Protein AF-A0A4Y7T3C1-F1 (afdb_monomer_lite)

Secondary structure (DSSP, 8-state):
-HHHHHHHHHHHHHHHHHHHHHTHHHH-PPPHHHHHHHIIIIIHHHHSTTTTTS----HHHHHHHHHHHHHHHHHHHT--TTS-HHHHHHHH-PPPHHHHHHHHHHHHHHHHHTS-TTSHHHHHHHHHHHHHHTT--SHHHHHHHHHHTSSS-----GGGGSSHHHHHHHHHHHHHHHHHHHHHHH--TT-HHHHSGGG---TT-HHHHS-B-THHHH---HHHHHHHHHHHTT-S--HHHHHHHPBPTTSPBP-GGG---SSSS-S---HHHHHHT-

Sequence (278 aa):
LFEHHYAVMAGKATSVTNALFALEAHVGTLSVPDGAQLYYARIDPYLTYGCEIAIDVDTVGIKKLEDAQLAYLRRLLGLHPRSIRAALFSETGIMPIRYRRIILALQYAKYALSQQDSHFVKRTYQDAVSLFRQGKSGWVGDIQNCLSRLPVPVAMQVESLESIEGIEKLIEDVEKACAQDVFDGMQSTKTPLLGGPNRGISPESIQSVLRLRKYLRFVTIPAHWKALSQFITAEHGLRVEIERRSRRGDGTSANTDTCRCRYCDAPVENELHALFEC

Radius of gyration: 21.83 Å; chains: 1; bounding box: 61×35×59 Å

Organism: Coprinellus micaceus (NCBI:txid71717)

Foldseek 3Di:
DCLVLLLVLLVQLLVVLVVVCVCCVPVNQDFLVVLLVCCVVRRLCSLQPCLLFDPPLDPNSNVSSQLSVQVSLCVSLVHDPPFQSLLSQQQSLDFRSLLVSLLVNLVLLLVLCPDDPPDPSVVVSVVQLVCVVVVHDDDLVSSQSSQCPQPQHDHDDSVLSNDNVSSVVSNLSSLLSRLVVSLVSCPDPLQCVRNPPVLPADSNGSCSRGDNDPCSVVVPDPVVSSVVSCLNRLNDDWQLSVQQPDADPVRDGGDQQQRQGPVDRDRHGHSCCVPPPD

pLDDT: mean 92.15, std 6.95, range [58.38, 98.5]

Structure (mmCIF, N/CA/C/O backbone):
data_AF-A0A4Y7T3C1-F1
#
_entry.id   AF-A0A4Y7T3C1-F1
#
loop_
_atom_site.group_PDB
_atom_site.id
_atom_site.type_symbol
_atom_site.label_atom_id
_atom_site.label_alt_id
_atom_site.label_comp_id
_atom_site.label_asym_id
_atom_site.label_entity_id
_atom_site.label_seq_id
_atom_site.pdbx_PDB_ins_code
_atom_site.Cartn_x
_atom_site.Cartn_y
_atom_site.Cartn_z
_atom_site.occupancy
_atom_site.B_iso_or_equiv
_atom_site.auth_seq_id
_atom_site.auth_comp_id
_atom_site.auth_asym_id
_atom_site.auth_atom_id
_atom_site.pdbx_PDB_model_num
ATOM 1 N N . LEU A 1 1 ? -10.582 -19.211 11.908 1.00 58.38 1 LEU A N 1
ATOM 2 C CA . LEU A 1 1 ? -11.793 -18.546 11.366 1.00 58.38 1 LEU A CA 1
ATOM 3 C C . LEU A 1 1 ? -11.432 -17.498 10.305 1.00 58.38 1 LEU A C 1
ATOM 5 O O . LEU A 1 1 ? -11.863 -17.641 9.170 1.00 58.38 1 LEU A O 1
ATOM 9 N N . PHE A 1 2 ? -10.607 -16.495 10.632 1.00 79.88 2 PHE A N 1
ATOM 10 C CA . PHE A 1 2 ? -10.303 -15.384 9.715 1.00 79.88 2 PHE A CA 1
ATOM 11 C C . PHE A 1 2 ? -9.417 -15.749 8.511 1.00 79.88 2 PHE A C 1
ATOM 13 O O . PHE A 1 2 ? -9.567 -15.150 7.454 1.00 79.88 2 PHE A O 1
ATOM 20 N N . GLU A 1 3 ? -8.558 -16.769 8.600 1.00 84.06 3 GLU A N 1
ATOM 21 C CA . GLU A 1 3 ? -7.683 -17.158 7.477 1.00 84.06 3 GLU A CA 1
ATOM 22 C C . GLU A 1 3 ? -8.457 -17.507 6.191 1.00 84.06 3 GLU A C 1
ATOM 24 O O . GLU A 1 3 ? -8.098 -17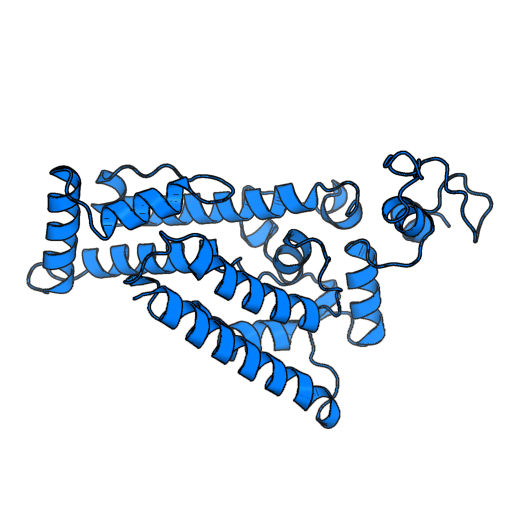.059 5.100 1.00 84.06 3 GLU A O 1
ATOM 29 N N . HIS A 1 4 ? -9.555 -18.263 6.316 1.00 89.12 4 HIS A N 1
ATOM 30 C CA . HIS A 1 4 ? -10.415 -18.591 5.179 1.00 89.12 4 HIS A CA 1
ATOM 31 C C . HIS A 1 4 ? -11.013 -17.325 4.553 1.00 89.12 4 HIS A C 1
ATOM 33 O O . HIS A 1 4 ? -11.058 -17.199 3.332 1.00 89.12 4 HIS A O 1
ATOM 39 N N . HIS A 1 5 ? -11.406 -16.358 5.385 1.00 90.94 5 HIS A N 1
ATOM 40 C CA . HIS A 1 5 ? -11.928 -15.078 4.925 1.00 90.94 5 HIS A CA 1
ATOM 41 C C . HIS A 1 5 ? -10.892 -14.298 4.098 1.00 90.94 5 HIS A C 1
ATOM 43 O O . HIS A 1 5 ? -11.199 -13.896 2.975 1.00 90.94 5 HIS A O 1
ATOM 49 N N . TYR A 1 6 ? -9.653 -14.168 4.591 1.00 93.25 6 TYR A N 1
ATOM 50 C CA . TYR A 1 6 ? -8.557 -13.535 3.842 1.00 93.25 6 TYR A CA 1
ATOM 51 C C . TYR A 1 6 ? -8.316 -14.218 2.493 1.00 93.25 6 TYR A C 1
ATOM 53 O O . TYR A 1 6 ? -8.179 -13.544 1.474 1.00 93.25 6 TYR A O 1
ATOM 61 N N . ALA A 1 7 ? -8.304 -15.555 2.465 1.00 94.50 7 ALA A N 1
ATOM 62 C CA . ALA A 1 7 ? -8.106 -16.317 1.235 1.00 94.50 7 ALA A CA 1
ATOM 63 C C . ALA A 1 7 ? -9.239 -16.092 0.218 1.00 94.50 7 ALA A C 1
ATOM 65 O O . ALA A 1 7 ? -8.969 -15.895 -0.967 1.00 94.50 7 ALA A O 1
ATOM 66 N N . VAL A 1 8 ? -10.496 -16.074 0.672 1.00 96.25 8 VAL A N 1
ATOM 67 C CA . VAL A 1 8 ? -11.659 -15.812 -0.188 1.00 96.25 8 VAL A CA 1
ATOM 68 C C . VAL A 1 8 ? -11.616 -14.393 -0.753 1.00 96.25 8 VAL A C 1
ATOM 70 O O . VAL A 1 8 ? -11.833 -14.213 -1.952 1.00 96.25 8 VAL A O 1
ATOM 73 N N . MET A 1 9 ? -11.318 -13.386 0.071 1.00 96.69 9 MET A N 1
ATOM 74 C CA . MET A 1 9 ? -11.274 -11.993 -0.384 1.00 96.69 9 MET A CA 1
ATOM 75 C C . MET A 1 9 ? -10.094 -11.719 -1.317 1.00 96.69 9 MET A C 1
ATOM 77 O O . MET A 1 9 ? -10.291 -11.112 -2.372 1.00 96.69 9 MET A O 1
ATOM 81 N N . ALA A 1 10 ? -8.909 -12.255 -1.012 1.00 96.94 10 ALA A N 1
ATOM 82 C CA . ALA A 1 10 ? -7.769 -12.229 -1.926 1.00 96.94 10 ALA A CA 1
ATOM 83 C C . ALA A 1 10 ? -8.116 -12.902 -3.265 1.00 96.94 10 ALA A C 1
ATOM 85 O O . ALA A 1 10 ? -7.895 -12.321 -4.325 1.00 96.94 10 ALA A O 1
ATOM 86 N N . GLY A 1 11 ? -8.738 -14.087 -3.233 1.00 97.75 11 GLY A N 1
ATOM 87 C CA . GLY A 1 11 ? -9.145 -14.819 -4.435 1.00 97.75 11 GLY A CA 1
ATOM 88 C C . GLY A 1 11 ? -10.156 -14.056 -5.298 1.00 97.75 11 GLY A C 1
ATOM 89 O O . GLY A 1 11 ? -10.029 -14.033 -6.526 1.00 97.75 11 GLY A O 1
ATOM 90 N N . LYS A 1 12 ? -11.125 -13.371 -4.678 1.00 97.88 12 LYS A N 1
ATOM 91 C CA . LYS A 1 12 ? -12.072 -12.490 -5.384 1.00 97.88 12 LYS A CA 1
ATOM 92 C C . LYS A 1 12 ? -11.362 -11.297 -6.022 1.00 97.88 12 LYS A C 1
ATOM 94 O O . LYS A 1 12 ? -11.559 -11.052 -7.211 1.00 97.88 12 LYS A O 1
ATOM 99 N N . ALA A 1 13 ? -10.489 -10.617 -5.278 1.00 97.81 13 ALA A N 1
ATOM 100 C CA . ALA A 1 13 ? -9.684 -9.513 -5.797 1.00 97.81 13 ALA A CA 1
ATOM 101 C C . ALA A 1 13 ? -8.811 -9.955 -6.988 1.00 97.81 13 ALA A C 1
ATOM 103 O O . ALA A 1 13 ? -8.788 -9.291 -8.026 1.00 97.81 13 ALA A O 1
ATOM 104 N N . THR A 1 14 ? -8.150 -11.114 -6.895 1.00 97.50 14 THR A N 1
ATOM 105 C CA . THR A 1 14 ? -7.360 -11.694 -7.993 1.00 97.50 14 THR A CA 1
ATOM 106 C C . THR A 1 14 ? -8.227 -12.058 -9.199 1.00 97.50 14 THR A C 1
ATOM 108 O O . THR A 1 14 ? -7.838 -11.788 -10.334 1.00 97.50 14 THR A O 1
ATOM 111 N N . SER A 1 15 ? -9.417 -12.621 -8.982 1.00 97.50 15 SER A N 1
ATOM 112 C CA . SER A 1 15 ? -10.344 -12.971 -10.067 1.00 97.50 15 SER A CA 1
ATOM 113 C C . SER A 1 15 ? -10.801 -11.730 -10.834 1.00 97.50 15 SER A C 1
ATOM 115 O O . SER A 1 15 ? -10.747 -11.705 -12.062 1.00 97.50 15 SER A O 1
ATOM 117 N N . VAL A 1 16 ? -11.166 -10.663 -10.117 1.00 96.50 16 VAL A N 1
ATOM 118 C CA . VAL A 1 16 ? -11.533 -9.380 -10.732 1.00 96.50 16 VAL A CA 1
ATOM 119 C C . VAL A 1 16 ? -10.336 -8.738 -11.428 1.00 96.50 16 VAL A C 1
ATOM 121 O O . VAL A 1 16 ? -10.483 -8.233 -12.535 1.00 96.50 16 VAL A O 1
ATOM 124 N N . THR A 1 17 ? -9.140 -8.826 -10.845 1.00 96.50 17 THR A N 1
ATOM 125 C CA . THR A 1 17 ? -7.896 -8.382 -11.493 1.00 96.50 17 THR A CA 1
ATOM 126 C C . THR A 1 17 ? -7.689 -9.090 -12.833 1.00 96.50 17 THR A C 1
ATOM 128 O O . THR A 1 17 ? -7.450 -8.437 -13.843 1.00 96.50 17 THR A O 1
ATOM 131 N N . ASN A 1 18 ? -7.802 -10.421 -12.865 1.00 95.88 18 ASN A N 1
ATOM 132 C CA . ASN A 1 18 ? -7.676 -11.201 -14.097 1.00 95.88 18 ASN A CA 1
ATOM 133 C C . ASN A 1 18 ? -8.707 -10.770 -15.145 1.00 95.88 18 ASN A C 1
ATOM 135 O O . ASN A 1 18 ? -8.338 -10.565 -16.296 1.00 95.88 18 ASN A O 1
ATOM 139 N N . ALA A 1 19 ? -9.969 -10.591 -14.746 1.00 94.62 19 ALA A N 1
ATOM 140 C CA . ALA A 1 19 ? -11.024 -10.148 -15.652 1.00 94.62 19 ALA A CA 1
ATOM 141 C C . ALA A 1 19 ? -10.748 -8.746 -16.222 1.00 94.62 19 ALA A C 1
ATOM 143 O O . ALA A 1 19 ? -10.862 -8.552 -17.427 1.00 94.62 19 ALA A O 1
ATOM 144 N N . LEU A 1 20 ? -10.332 -7.789 -15.384 1.00 93.88 20 LEU A N 1
ATOM 145 C CA . LEU A 1 20 ? -10.015 -6.423 -15.816 1.00 93.88 20 LEU A CA 1
ATOM 146 C C . LEU A 1 20 ? -8.881 -6.392 -16.846 1.00 93.88 20 LEU A C 1
ATOM 148 O O . LEU A 1 20 ? -9.024 -5.753 -17.881 1.00 93.88 20 LEU A O 1
ATOM 152 N N . PHE A 1 21 ? -7.779 -7.104 -16.597 1.00 93.38 21 PHE A N 1
ATOM 153 C CA . PHE A 1 21 ? -6.649 -7.121 -17.532 1.00 93.38 21 PHE A CA 1
ATOM 154 C C . PHE A 1 21 ? -6.900 -8.000 -18.766 1.00 93.38 21 PHE A C 1
ATOM 156 O O . PHE A 1 21 ? -6.320 -7.748 -19.815 1.00 93.38 21 PHE A O 1
ATOM 163 N N . ALA A 1 22 ? -7.794 -8.992 -18.694 1.00 92.88 22 ALA A N 1
ATOM 164 C CA . ALA A 1 22 ? -8.219 -9.743 -19.877 1.00 92.88 22 ALA A CA 1
ATOM 165 C C . ALA A 1 22 ? -8.998 -8.866 -20.872 1.00 92.88 22 ALA A C 1
ATOM 167 O O . ALA A 1 22 ? -8.892 -9.069 -22.081 1.00 92.88 22 ALA A O 1
ATOM 168 N N . LEU A 1 23 ? -9.735 -7.860 -20.383 1.00 90.06 23 LEU A N 1
ATOM 169 C CA . LEU A 1 23 ? -10.454 -6.917 -21.243 1.00 90.06 23 LEU A CA 1
ATOM 170 C C . LEU A 1 23 ? -9.519 -6.061 -22.103 1.00 90.06 23 LEU A C 1
ATOM 172 O O . LEU A 1 23 ? -9.957 -5.594 -23.153 1.00 90.06 23 LEU A O 1
ATOM 176 N N . GLU A 1 24 ? -8.242 -5.899 -21.733 1.00 90.06 24 GLU A N 1
ATOM 177 C CA . GLU A 1 24 ? -7.279 -5.129 -22.536 1.00 90.06 24 GLU A CA 1
ATOM 178 C C . GLU A 1 24 ? -7.124 -5.677 -23.962 1.00 90.06 24 GLU A C 1
ATOM 180 O O . GLU A 1 24 ? -6.862 -4.912 -24.889 1.00 90.06 24 GLU A O 1
ATOM 185 N N . ALA A 1 25 ? -7.350 -6.982 -24.162 1.00 88.19 25 ALA A N 1
ATOM 186 C CA . ALA A 1 25 ? -7.354 -7.602 -25.487 1.00 88.19 25 ALA A CA 1
ATOM 187 C C . ALA A 1 25 ? -8.478 -7.074 -26.401 1.00 88.19 25 ALA A C 1
ATOM 189 O O . ALA A 1 25 ? -8.381 -7.191 -27.620 1.00 88.19 25 ALA A O 1
ATOM 190 N N . HIS A 1 26 ? -9.535 -6.496 -25.824 1.00 89.56 26 HIS A N 1
ATOM 191 C CA . HIS A 1 26 ? -10.704 -5.989 -26.544 1.00 89.56 26 HIS A CA 1
ATOM 192 C C . HIS A 1 26 ? -10.780 -4.460 -26.576 1.00 89.56 26 HIS A C 1
ATOM 194 O O . HIS A 1 26 ? -11.244 -3.906 -27.568 1.00 89.56 26 HIS A O 1
ATOM 200 N N . VAL A 1 27 ? -10.350 -3.779 -25.507 1.00 88.88 27 VAL A N 1
ATOM 201 C CA . VAL A 1 27 ? -10.494 -2.314 -25.367 1.00 88.88 27 VAL A CA 1
ATOM 202 C C . VAL A 1 27 ? -9.174 -1.545 -25.468 1.00 88.88 27 VAL A C 1
ATOM 204 O O . VAL A 1 27 ? -9.179 -0.317 -25.443 1.00 88.88 27 VAL A O 1
ATOM 207 N N . GLY A 1 28 ? -8.047 -2.246 -25.612 1.00 89.00 28 GLY A N 1
ATOM 208 C CA . GLY A 1 28 ? -6.710 -1.659 -25.559 1.00 89.00 28 GLY A CA 1
ATOM 209 C C . GLY A 1 28 ? -6.138 -1.612 -24.140 1.00 89.00 28 GLY A C 1
ATOM 210 O O . GLY A 1 28 ? -6.807 -1.940 -23.162 1.00 89.00 28 GLY A O 1
ATOM 211 N N . THR A 1 29 ? -4.861 -1.236 -24.022 1.00 91.69 29 THR A N 1
ATOM 212 C CA . THR A 1 29 ? -4.170 -1.190 -22.723 1.00 91.69 29 THR A CA 1
ATOM 213 C C . THR A 1 29 ? -4.779 -0.139 -21.801 1.00 91.69 29 THR A C 1
ATOM 215 O O . THR A 1 29 ? -4.972 1.010 -22.198 1.00 91.69 29 THR A O 1
ATOM 218 N N . LEU A 1 30 ? -5.006 -0.526 -20.549 1.00 91.56 30 LEU A N 1
ATOM 219 C CA . LEU A 1 30 ? -5.542 0.339 -19.514 1.00 91.56 30 LEU A CA 1
ATOM 220 C C . LEU A 1 30 ? -4.540 1.444 -19.157 1.00 91.56 30 LEU A C 1
ATOM 222 O O . LEU A 1 30 ? -3.356 1.184 -18.921 1.00 91.56 30 LEU A O 1
ATOM 226 N N . SER A 1 31 ? -5.012 2.690 -19.097 1.00 93.38 31 SER A N 1
ATOM 227 C CA . SER A 1 31 ? -4.191 3.791 -18.596 1.00 93.38 31 SER A CA 1
ATOM 228 C C . SER A 1 31 ? -3.974 3.636 -17.086 1.00 93.38 31 SER A C 1
ATOM 230 O O . SER A 1 31 ? -4.843 3.144 -16.363 1.00 93.38 31 SER A O 1
ATOM 232 N N . VAL A 1 32 ? -2.822 4.069 -16.570 1.00 95.00 32 VAL A N 1
ATOM 233 C CA . VAL A 1 32 ? -2.551 3.979 -15.125 1.00 95.00 32 VAL A CA 1
ATOM 234 C C . VAL A 1 32 ? -3.521 4.813 -14.273 1.00 95.00 32 VAL A C 1
ATOM 236 O O . VAL A 1 32 ? -3.945 4.307 -13.233 1.00 95.00 32 VAL A O 1
ATOM 239 N N . PRO A 1 33 ? -3.937 6.032 -14.677 1.00 96.00 33 PRO A N 1
ATOM 240 C CA . PRO A 1 33 ? -4.991 6.764 -13.975 1.00 96.00 33 PRO A CA 1
ATOM 241 C C . PRO A 1 33 ? -6.311 5.984 -13.880 1.00 96.00 33 PRO A C 1
ATOM 243 O O . PRO A 1 33 ? -6.870 5.875 -12.787 1.00 96.00 33 PRO A O 1
ATOM 246 N N . ASP A 1 34 ? -6.773 5.394 -14.986 1.00 94.94 34 ASP A N 1
ATOM 247 C CA . ASP A 1 34 ? -8.026 4.628 -15.002 1.00 94.94 34 ASP A CA 1
ATOM 248 C C . ASP A 1 34 ? -7.891 3.337 -14.191 1.00 94.94 34 ASP A C 1
ATOM 250 O O . ASP A 1 34 ? -8.805 2.954 -13.463 1.00 94.94 34 ASP A O 1
ATOM 254 N N . GLY A 1 35 ? -6.728 2.683 -14.244 1.00 95.69 35 GLY A N 1
ATOM 255 C CA . GLY A 1 35 ? -6.432 1.542 -13.385 1.00 95.69 35 GLY A CA 1
ATOM 256 C C . GLY A 1 35 ? -6.401 1.906 -11.905 1.00 95.69 35 GLY A C 1
ATOM 257 O O . GLY A 1 35 ? -6.967 1.188 -11.090 1.00 95.69 35 GLY A O 1
ATOM 258 N N . ALA A 1 36 ? -5.843 3.054 -11.526 1.00 96.75 36 ALA A N 1
ATOM 259 C CA . ALA A 1 36 ? -5.910 3.507 -10.139 1.00 96.75 36 ALA A CA 1
ATOM 260 C C . ALA A 1 36 ? -7.364 3.746 -9.688 1.00 96.75 36 ALA A C 1
ATOM 262 O O . ALA A 1 36 ? -7.736 3.384 -8.571 1.00 96.75 36 ALA A O 1
ATOM 263 N N . GLN A 1 37 ? -8.219 4.279 -10.563 1.00 96.75 37 GLN A N 1
ATOM 264 C CA . GLN A 1 37 ? -9.647 4.425 -10.277 1.00 96.75 37 GLN A CA 1
ATOM 265 C C . GLN A 1 37 ? -10.356 3.065 -10.163 1.00 96.75 37 GLN A C 1
ATOM 267 O O . GLN A 1 37 ? -11.121 2.835 -9.222 1.00 96.75 37 GLN A O 1
ATOM 272 N N . LEU A 1 38 ? -10.080 2.137 -11.082 1.00 96.75 38 LEU A N 1
ATOM 273 C CA . LEU A 1 38 ? -10.635 0.783 -11.064 1.00 96.75 38 LEU A CA 1
ATOM 274 C C . LEU A 1 38 ? -10.173 -0.019 -9.847 1.00 96.75 38 LEU A C 1
ATOM 276 O O . LEU A 1 38 ? -10.955 -0.815 -9.328 1.00 96.75 38 LEU A O 1
ATOM 280 N N . TYR A 1 39 ? -8.954 0.211 -9.357 1.00 98.19 39 TYR A N 1
ATOM 281 C CA . TYR A 1 39 ? -8.485 -0.359 -8.100 1.00 98.19 39 TYR A CA 1
ATOM 282 C C . TYR A 1 39 ? -9.450 -0.011 -6.966 1.00 98.19 39 TYR A C 1
ATOM 284 O O . TYR A 1 39 ? -10.013 -0.917 -6.351 1.00 98.19 39 TYR A O 1
ATOM 292 N N . TYR A 1 40 ? -9.712 1.279 -6.741 1.00 97.75 40 TYR A N 1
ATOM 293 C CA . TYR A 1 40 ? -10.614 1.716 -5.672 1.00 97.75 40 TYR A CA 1
ATOM 294 C C . TYR A 1 40 ? -12.063 1.269 -5.894 1.00 97.75 40 TYR A C 1
ATOM 296 O O . TYR A 1 40 ? -12.765 0.968 -4.934 1.00 97.75 40 TYR A O 1
ATOM 304 N N . ALA A 1 41 ? -12.512 1.169 -7.146 1.00 97.44 41 ALA A N 1
ATOM 305 C CA . ALA A 1 41 ? -13.881 0.761 -7.453 1.00 97.44 41 ALA A CA 1
ATOM 306 C C . ALA A 1 41 ? -14.119 -0.759 -7.360 1.00 97.44 41 ALA A C 1
ATOM 308 O O . ALA A 1 41 ? -15.242 -1.189 -7.095 1.00 97.44 41 ALA A O 1
ATOM 309 N N . ARG A 1 42 ? -13.107 -1.589 -7.650 1.00 96.62 42 ARG A N 1
ATOM 310 C CA . ARG A 1 42 ? -13.297 -3.029 -7.918 1.00 96.62 42 ARG A CA 1
ATOM 311 C C . ARG A 1 42 ? -12.395 -3.957 -7.118 1.00 96.62 42 ARG A C 1
ATOM 313 O O . ARG A 1 42 ? -12.764 -5.112 -6.941 1.00 96.62 42 ARG A O 1
ATOM 320 N N . ILE A 1 43 ? -11.232 -3.494 -6.674 1.00 98.06 43 ILE A N 1
ATOM 321 C CA . ILE A 1 43 ? -10.253 -4.315 -5.950 1.00 98.06 43 ILE A CA 1
ATOM 322 C C . ILE A 1 43 ? -10.293 -3.982 -4.465 1.00 98.06 43 ILE A C 1
ATOM 324 O O . ILE A 1 43 ? -10.499 -4.872 -3.642 1.00 98.06 43 ILE A O 1
ATOM 328 N N . ASP A 1 44 ? -10.170 -2.697 -4.142 1.00 97.94 44 ASP A N 1
ATOM 329 C CA . ASP A 1 44 ? -10.153 -2.188 -2.777 1.00 97.94 44 ASP A CA 1
ATOM 330 C C . ASP A 1 44 ? -11.330 -2.684 -1.925 1.00 97.94 44 ASP A C 1
ATOM 332 O O . ASP A 1 44 ? -11.056 -3.158 -0.827 1.00 97.94 44 ASP A O 1
ATOM 336 N N . PRO A 1 45 ? -12.591 -2.728 -2.414 1.00 97.94 45 PRO A N 1
ATOM 337 C CA . PRO A 1 45 ? -13.715 -3.197 -1.604 1.00 97.94 45 PRO A CA 1
ATOM 338 C C . PRO A 1 45 ? -13.581 -4.647 -1.129 1.00 97.94 45 PRO A C 1
ATOM 340 O O . PRO A 1 45 ? -14.100 -4.992 -0.074 1.00 97.94 45 PRO A O 1
ATOM 343 N N . TYR A 1 46 ? -12.891 -5.512 -1.883 1.00 97.94 46 TYR A N 1
ATOM 344 C CA . TYR A 1 46 ? -12.599 -6.873 -1.421 1.00 97.94 46 TYR A CA 1
ATOM 345 C C . TYR A 1 46 ? -11.469 -6.875 -0.397 1.00 97.94 46 TYR A C 1
ATOM 347 O O . TYR A 1 46 ? -11.526 -7.615 0.580 1.00 97.94 46 TYR A O 1
ATOM 355 N N . LEU A 1 47 ? -10.442 -6.053 -0.614 1.00 97.69 47 LEU A N 1
ATOM 356 C CA . LEU A 1 47 ? -9.271 -6.006 0.254 1.00 97.69 47 LEU A CA 1
ATOM 357 C C . LEU A 1 47 ? -9.544 -5.304 1.590 1.00 97.69 47 LEU A C 1
ATOM 359 O O . LEU A 1 47 ? -8.866 -5.599 2.570 1.00 97.69 47 LEU A O 1
ATOM 363 N N . THR A 1 48 ? -10.527 -4.410 1.658 1.00 97.50 48 THR A N 1
ATOM 364 C CA . THR A 1 48 ? -10.925 -3.684 2.876 1.00 97.50 48 THR A CA 1
ATOM 365 C C . THR A 1 48 ? -12.166 -4.268 3.548 1.00 97.50 48 THR A C 1
ATOM 367 O O . THR A 1 48 ? -12.541 -3.818 4.625 1.00 97.50 48 THR A O 1
ATOM 370 N N . TYR A 1 49 ? -12.777 -5.308 2.972 1.00 96.12 49 TYR A N 1
ATOM 371 C CA . TYR A 1 49 ? -14.000 -5.897 3.511 1.00 96.12 49 TYR A CA 1
ATOM 372 C C . TYR A 1 49 ? -13.832 -6.335 4.976 1.00 96.12 49 TYR A C 1
ATOM 374 O O . TYR A 1 49 ? -12.976 -7.169 5.289 1.00 96.12 49 TYR A O 1
ATOM 382 N N . GLY A 1 50 ? -14.660 -5.769 5.861 1.00 92.81 50 GLY A N 1
ATOM 383 C CA . GLY A 1 50 ? -14.735 -6.111 7.283 1.00 92.81 50 GLY A CA 1
ATOM 384 C C . GLY A 1 50 ? -13.481 -5.787 8.101 1.00 92.81 50 GLY A C 1
ATOM 385 O O . GLY A 1 50 ? -13.348 -6.301 9.213 1.00 92.81 50 GLY A O 1
ATOM 386 N N . CYS A 1 51 ? -12.553 -4.984 7.571 1.00 94.38 51 CYS A N 1
ATOM 387 C CA . CYS A 1 51 ? -11.295 -4.642 8.243 1.00 94.38 51 CYS A CA 1
ATOM 388 C C . CYS A 1 51 ? -11.489 -3.825 9.523 1.00 94.38 51 CYS A C 1
ATOM 390 O O . CYS A 1 51 ? -10.672 -3.894 10.434 1.00 94.38 51 CYS A O 1
ATOM 392 N N . GLU A 1 52 ? -12.598 -3.098 9.609 1.00 93.75 52 GLU A N 1
ATOM 393 C CA . GLU A 1 52 ? -12.970 -2.277 10.747 1.00 93.75 52 GLU A CA 1
ATOM 394 C C . GLU A 1 52 ? -13.354 -3.106 11.977 1.00 93.75 52 GLU A C 1
ATOM 396 O O . GLU A 1 52 ? -13.172 -2.657 13.106 1.00 93.75 52 GLU A O 1
ATOM 401 N N . ILE A 1 53 ? -13.828 -4.340 11.775 1.00 90.69 53 ILE A N 1
ATOM 402 C CA . ILE A 1 53 ? -14.188 -5.263 12.861 1.00 90.69 53 ILE A CA 1
ATOM 403 C C . ILE A 1 53 ? -13.111 -6.336 13.054 1.00 90.69 53 ILE A C 1
ATOM 405 O O . ILE A 1 53 ? -12.755 -6.659 14.186 1.00 90.69 53 ILE A O 1
ATOM 409 N N . ALA A 1 54 ? -12.590 -6.901 11.963 1.00 91.19 54 ALA A N 1
ATOM 410 C CA . ALA A 1 54 ? -11.579 -7.953 11.988 1.00 91.19 54 ALA A CA 1
ATOM 411 C C . ALA A 1 54 ? -10.182 -7.358 11.766 1.00 91.19 54 ALA A C 1
ATOM 413 O O . ALA A 1 54 ? -9.696 -7.292 10.635 1.00 91.19 54 ALA A O 1
ATOM 414 N N . ILE A 1 55 ? -9.551 -6.939 12.865 1.00 94.19 55 ILE A N 1
ATOM 415 C CA . ILE A 1 55 ? -8.216 -6.335 12.856 1.00 94.19 55 ILE A CA 1
ATOM 416 C C . ILE A 1 55 ? -7.146 -7.362 12.452 1.00 94.19 55 ILE A C 1
ATOM 418 O O . ILE A 1 55 ? -7.178 -8.530 12.851 1.00 94.19 55 ILE A O 1
ATOM 422 N N . ASP A 1 56 ? -6.166 -6.909 11.670 1.00 92.81 56 ASP A N 1
ATOM 423 C CA . ASP A 1 56 ? -5.105 -7.732 11.082 1.00 92.81 56 ASP A CA 1
ATOM 424 C C . ASP A 1 56 ? -4.011 -8.105 12.110 1.00 92.81 56 ASP A C 1
ATOM 426 O O . ASP A 1 56 ? -2.869 -7.651 12.032 1.00 92.81 56 ASP A O 1
ATOM 430 N N . VAL A 1 57 ? -4.349 -8.934 13.102 1.00 87.62 57 VAL A N 1
ATOM 431 C CA . VAL A 1 57 ? -3.391 -9.415 14.122 1.00 87.62 57 VAL A CA 1
ATOM 432 C C . VAL A 1 57 ? -2.465 -10.508 13.572 1.00 87.62 57 VAL A C 1
ATOM 434 O O . VAL A 1 57 ? -1.299 -10.615 13.970 1.00 87.62 57 VAL A O 1
ATOM 437 N N . ASP A 1 58 ? -2.989 -11.327 12.658 1.00 84.62 58 ASP A N 1
ATOM 438 C CA . ASP A 1 58 ? -2.260 -12.406 11.994 1.00 84.62 58 ASP A CA 1
ATOM 439 C C . ASP A 1 58 ? -1.516 -11.901 10.750 1.00 84.62 58 ASP A C 1
ATOM 441 O O . ASP A 1 58 ? -2.100 -11.324 9.829 1.00 84.62 58 ASP A O 1
ATOM 445 N N . THR A 1 59 ? -0.215 -12.182 10.695 1.00 85.62 59 THR A N 1
ATOM 446 C CA . THR A 1 59 ? 0.654 -11.771 9.589 1.00 85.62 59 THR A CA 1
ATOM 447 C C . THR A 1 59 ? 0.473 -12.639 8.342 1.00 85.62 59 THR A C 1
ATOM 449 O O . THR A 1 59 ? 0.786 -12.186 7.239 1.00 85.62 59 THR A O 1
ATOM 452 N N . VAL A 1 60 ? -0.046 -13.866 8.480 1.00 89.19 60 VAL A N 1
ATOM 453 C CA . VAL A 1 60 ? -0.259 -14.784 7.351 1.00 89.19 60 VAL A CA 1
ATOM 454 C C . VAL A 1 60 ? -1.478 -14.369 6.529 1.00 89.19 60 VAL A C 1
ATOM 456 O O . VAL A 1 60 ? -1.405 -14.322 5.299 1.00 89.19 60 VAL A O 1
ATOM 459 N N . GLY A 1 61 ? -2.587 -14.032 7.190 1.00 90.00 61 GLY A N 1
ATOM 460 C CA . GLY A 1 61 ? -3.818 -13.567 6.555 1.00 90.00 61 GLY A CA 1
ATOM 461 C C . GLY A 1 61 ? -3.624 -12.286 5.746 1.00 90.00 61 GLY A C 1
ATOM 462 O O . GLY A 1 61 ? -3.910 -12.270 4.545 1.00 90.00 61 GLY A O 1
ATOM 463 N N . ILE A 1 62 ? -3.063 -11.243 6.370 1.00 93.88 62 ILE A N 1
ATOM 464 C CA . ILE A 1 62 ? -2.843 -9.946 5.709 1.00 93.88 62 ILE A CA 1
ATOM 465 C C . ILE A 1 62 ? -1.920 -10.066 4.493 1.00 93.88 62 ILE A C 1
ATOM 467 O O . ILE A 1 62 ? -2.166 -9.433 3.466 1.00 93.88 62 ILE A O 1
ATOM 471 N N . LYS A 1 63 ? -0.924 -10.961 4.543 1.00 95.25 63 LYS A N 1
ATOM 472 C CA . LYS A 1 63 ? -0.011 -11.208 3.422 1.00 95.25 63 LYS A CA 1
ATOM 473 C C . LYS A 1 63 ? -0.741 -11.660 2.155 1.00 95.25 63 LYS A C 1
ATOM 475 O O . LYS A 1 63 ? -0.356 -11.258 1.063 1.00 95.25 63 LYS A O 1
ATOM 480 N N . LYS A 1 64 ? -1.828 -12.434 2.271 1.00 96.06 64 LYS A N 1
ATOM 481 C CA . LYS A 1 64 ? -2.635 -12.845 1.104 1.00 96.06 64 LYS A CA 1
ATOM 482 C C . LYS A 1 64 ? -3.290 -11.639 0.418 1.00 96.06 64 LYS A C 1
ATOM 484 O O . LYS A 1 64 ? -3.367 -11.601 -0.808 1.00 96.06 64 LYS A O 1
ATOM 489 N N . LEU A 1 65 ? -3.745 -10.654 1.198 1.00 97.31 65 LEU A N 1
ATOM 490 C CA . LEU A 1 65 ? -4.313 -9.410 0.667 1.00 97.31 65 LEU A CA 1
ATOM 491 C C . LEU A 1 65 ? -3.229 -8.522 0.050 1.00 97.31 65 LEU A C 1
ATOM 493 O O . LEU A 1 65 ? -3.433 -7.973 -1.032 1.00 97.31 65 LEU A O 1
ATOM 497 N N . GLU A 1 66 ? -2.071 -8.417 0.707 1.00 97.50 66 GLU A N 1
ATOM 498 C CA . GLU A 1 66 ? -0.906 -7.700 0.179 1.00 97.50 66 GLU A CA 1
ATOM 499 C C . GLU A 1 66 ? -0.462 -8.289 -1.162 1.00 97.50 66 GLU A C 1
ATOM 501 O O . GLU A 1 66 ? -0.274 -7.552 -2.124 1.00 97.50 66 GLU A O 1
ATOM 506 N N . ASP A 1 67 ? -0.357 -9.613 -1.269 1.00 97.44 67 ASP A N 1
ATOM 507 C CA . ASP A 1 67 ? 0.036 -10.282 -2.509 1.00 97.44 67 ASP A CA 1
ATOM 508 C C . ASP A 1 67 ? -0.972 -10.015 -3.641 1.00 97.44 67 ASP A C 1
ATOM 510 O O . ASP A 1 67 ? -0.563 -9.747 -4.775 1.00 97.44 67 ASP A O 1
ATOM 514 N N . ALA A 1 68 ? -2.278 -10.000 -3.341 1.00 97.94 68 ALA A N 1
ATOM 515 C CA . ALA A 1 68 ? -3.313 -9.636 -4.309 1.00 97.94 68 ALA A CA 1
ATOM 516 C C . ALA A 1 68 ? -3.201 -8.167 -4.761 1.00 97.94 68 ALA A C 1
ATOM 518 O O . ALA A 1 68 ? -3.266 -7.888 -5.962 1.00 97.94 68 ALA A O 1
ATOM 519 N N . GLN A 1 69 ? -2.973 -7.235 -3.827 1.00 98.44 69 GLN A N 1
ATOM 520 C CA . GLN A 1 69 ? -2.752 -5.820 -4.134 1.00 98.44 69 GLN A CA 1
ATOM 521 C C . GLN A 1 69 ? -1.507 -5.633 -5.012 1.00 98.44 69 GLN A C 1
ATOM 523 O O . GLN A 1 69 ? -1.565 -4.999 -6.066 1.00 98.44 69 GLN A O 1
ATOM 528 N N . LEU A 1 70 ? -0.379 -6.219 -4.610 1.00 98.06 70 LEU A N 1
ATOM 529 C CA . LEU A 1 70 ? 0.887 -6.118 -5.330 1.00 98.06 70 LEU A CA 1
ATOM 530 C C . LEU A 1 70 ? 0.778 -6.722 -6.736 1.00 98.06 70 LEU A C 1
ATOM 532 O O . LEU A 1 70 ? 1.331 -6.164 -7.682 1.00 98.06 70 LEU A O 1
ATOM 536 N N . ALA A 1 71 ? 0.064 -7.840 -6.899 1.00 97.44 71 ALA A N 1
ATOM 537 C CA . ALA A 1 71 ? -0.179 -8.442 -8.208 1.00 97.44 71 ALA A CA 1
ATOM 538 C C . ALA A 1 71 ? -0.966 -7.504 -9.138 1.00 97.44 71 ALA A C 1
ATOM 540 O O . ALA A 1 71 ? -0.611 -7.379 -10.313 1.00 97.44 71 ALA A O 1
ATOM 541 N N . TYR A 1 72 ? -1.985 -6.815 -8.614 1.00 98.00 72 TYR A N 1
ATOM 542 C CA . TYR A 1 72 ? -2.730 -5.805 -9.364 1.00 98.00 72 TYR A CA 1
ATOM 543 C C . TYR A 1 72 ? -1.823 -4.649 -9.806 1.00 98.00 72 TYR A C 1
ATOM 545 O O . TYR A 1 72 ? -1.743 -4.351 -10.998 1.00 98.00 72 TYR A O 1
ATOM 553 N N . LEU A 1 73 ? -1.089 -4.037 -8.868 1.00 97.75 73 LEU A N 1
ATOM 554 C CA . LEU A 1 73 ? -0.238 -2.873 -9.151 1.00 97.75 73 LEU A CA 1
ATOM 555 C C . LEU A 1 73 ? 0.892 -3.202 -10.133 1.00 97.75 73 LEU A C 1
ATOM 557 O O . LEU A 1 73 ? 1.209 -2.400 -11.008 1.00 97.75 73 LEU A O 1
ATOM 561 N N . ARG A 1 74 ? 1.479 -4.399 -10.030 1.00 96.81 74 ARG A N 1
ATOM 562 C CA . ARG A 1 74 ? 2.510 -4.859 -10.970 1.00 96.81 74 ARG A CA 1
ATOM 563 C C . ARG A 1 74 ? 1.978 -5.003 -12.381 1.00 96.81 74 ARG A C 1
ATOM 565 O O . ARG A 1 74 ? 2.624 -4.541 -13.313 1.00 96.81 74 ARG A O 1
ATOM 572 N N . ARG A 1 75 ? 0.797 -5.601 -12.547 1.00 95.50 75 ARG A N 1
ATOM 573 C CA . ARG A 1 75 ? 0.160 -5.696 -13.866 1.00 95.50 75 ARG A CA 1
ATOM 574 C C . ARG A 1 75 ? -0.183 -4.323 -14.420 1.00 95.50 75 ARG A C 1
ATOM 576 O O . ARG A 1 75 ? 0.110 -4.071 -15.583 1.00 95.50 75 ARG A O 1
ATOM 583 N N . LEU A 1 76 ? -0.700 -3.433 -13.571 1.00 95.75 76 LEU A N 1
ATOM 584 C CA . LEU A 1 76 ? -1.023 -2.065 -13.961 1.00 95.75 76 LEU A CA 1
ATOM 585 C C . LEU A 1 76 ? 0.207 -1.307 -14.470 1.00 95.75 76 LEU A C 1
ATOM 587 O O . LEU A 1 76 ? 0.124 -0.628 -15.483 1.00 95.75 76 LEU A O 1
ATOM 591 N N . LEU A 1 77 ? 1.351 -1.437 -13.796 1.00 95.38 77 LEU A N 1
ATOM 592 C CA . LEU A 1 77 ? 2.586 -0.747 -14.178 1.00 95.38 77 LEU A CA 1
ATOM 593 C C . LEU A 1 77 ? 3.430 -1.504 -15.221 1.00 95.38 77 LEU A C 1
ATOM 595 O O . LEU A 1 77 ? 4.417 -0.958 -15.711 1.00 95.38 77 LEU A O 1
ATOM 599 N N . GLY A 1 78 ? 3.061 -2.739 -15.574 1.00 94.25 78 GLY A N 1
ATOM 600 C CA . GLY A 1 78 ? 3.846 -3.592 -16.470 1.00 94.25 78 GLY A CA 1
ATOM 601 C C . GLY A 1 78 ? 5.164 -4.083 -15.860 1.00 94.25 78 GLY A C 1
ATOM 602 O O . GLY A 1 78 ? 6.147 -4.227 -16.584 1.00 94.25 78 GLY A O 1
ATOM 603 N N . LEU A 1 79 ? 5.190 -4.314 -14.545 1.00 94.44 79 LEU A N 1
ATOM 604 C CA . LEU A 1 79 ? 6.383 -4.687 -13.782 1.00 94.44 79 LEU A CA 1
ATOM 605 C C . LEU A 1 79 ? 6.426 -6.182 -13.434 1.00 94.44 79 LEU A C 1
ATOM 607 O O . LEU A 1 79 ? 5.397 -6.851 -13.297 1.00 94.44 79 LEU A O 1
ATOM 611 N N . HIS A 1 80 ? 7.630 -6.706 -13.235 1.00 91.44 80 HIS A N 1
ATOM 612 C CA . HIS A 1 80 ? 7.887 -8.098 -12.894 1.00 91.44 80 HIS A CA 1
ATOM 613 C C . HIS A 1 80 ? 7.445 -8.426 -11.447 1.00 91.44 80 HIS A C 1
ATOM 615 O O . HIS A 1 80 ? 7.497 -7.578 -10.554 1.00 91.44 80 HIS A O 1
ATOM 621 N N . PRO A 1 81 ? 7.082 -9.688 -11.123 1.00 88.38 81 PRO A N 1
ATOM 622 C CA . PRO A 1 81 ? 6.749 -10.124 -9.756 1.00 88.38 81 PRO A CA 1
ATOM 623 C C . PRO A 1 81 ? 7.799 -9.834 -8.673 1.00 88.38 81 PRO A C 1
ATOM 625 O O . PRO A 1 81 ? 7.486 -9.867 -7.484 1.00 88.38 81 PRO A O 1
ATOM 628 N N . ARG A 1 82 ? 9.048 -9.572 -9.071 1.00 86.25 82 ARG A N 1
ATOM 629 C CA . ARG A 1 82 ? 10.170 -9.255 -8.170 1.00 86.25 82 ARG A CA 1
ATOM 630 C C . ARG A 1 82 ? 10.492 -7.758 -8.105 1.00 86.25 82 ARG A C 1
ATOM 632 O O . ARG A 1 82 ? 11.505 -7.405 -7.508 1.00 86.25 82 ARG A O 1
ATOM 639 N N . SER A 1 83 ? 9.645 -6.910 -8.690 1.00 89.88 83 SER A N 1
ATOM 640 C CA . SER A 1 83 ? 9.773 -5.457 -8.627 1.00 89.88 83 SER A CA 1
ATOM 6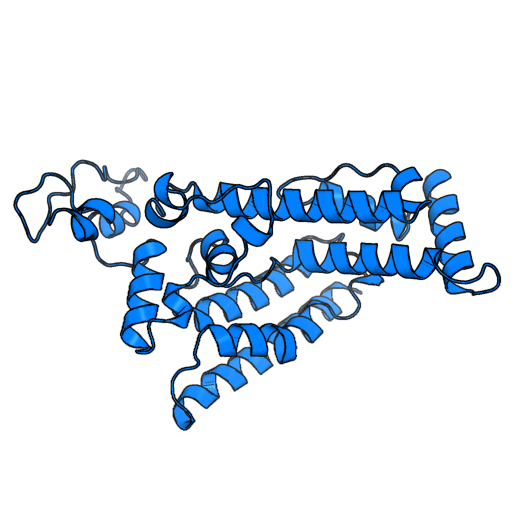41 C C . SER A 1 83 ? 9.816 -4.949 -7.186 1.00 89.88 83 SER A C 1
ATOM 643 O O . SER A 1 83 ? 9.218 -5.541 -6.272 1.00 89.88 83 SER A O 1
ATOM 645 N N . ILE A 1 84 ? 10.512 -3.828 -6.991 1.00 90.31 84 ILE A N 1
ATOM 646 C CA . ILE A 1 84 ? 10.587 -3.140 -5.701 1.00 90.31 84 ILE A CA 1
ATOM 647 C C . ILE A 1 84 ? 9.191 -2.655 -5.313 1.00 90.31 84 ILE A C 1
ATOM 649 O O . ILE A 1 84 ? 8.531 -1.936 -6.058 1.00 90.31 84 ILE A O 1
ATOM 653 N N . ARG A 1 85 ? 8.735 -3.064 -4.124 1.00 94.38 85 ARG A N 1
ATOM 654 C CA . ARG A 1 85 ? 7.362 -2.813 -3.661 1.00 94.38 85 ARG A CA 1
ATOM 655 C C . ARG A 1 85 ? 7.073 -1.328 -3.481 1.00 94.38 85 ARG A C 1
ATOM 657 O O . ARG A 1 85 ? 6.012 -0.879 -3.890 1.00 94.38 85 ARG A O 1
ATOM 664 N N . ALA A 1 86 ? 8.024 -0.578 -2.924 1.00 93.81 86 ALA A N 1
ATOM 665 C CA . ALA A 1 86 ? 7.872 0.852 -2.677 1.00 93.81 86 ALA A CA 1
ATOM 666 C C . ALA A 1 86 ? 7.524 1.634 -3.950 1.00 93.81 86 ALA A C 1
ATOM 668 O O . ALA A 1 86 ? 6.661 2.505 -3.910 1.00 93.81 86 ALA A O 1
ATOM 669 N N . ALA A 1 87 ? 8.108 1.249 -5.090 1.00 92.81 87 ALA A N 1
ATOM 670 C CA . ALA A 1 87 ? 7.796 1.848 -6.381 1.00 92.81 87 ALA A CA 1
ATOM 671 C C . ALA A 1 87 ? 6.317 1.693 -6.763 1.00 92.81 87 ALA A C 1
ATOM 673 O O . ALA A 1 87 ? 5.706 2.607 -7.298 1.00 92.81 87 ALA A O 1
ATOM 674 N N . LEU A 1 88 ? 5.700 0.550 -6.456 1.00 96.19 88 LEU A N 1
ATOM 675 C CA . LEU A 1 88 ? 4.297 0.313 -6.800 1.00 96.19 88 LEU A CA 1
ATOM 676 C C . LEU A 1 88 ? 3.383 1.347 -6.140 1.00 96.19 88 LEU A C 1
ATOM 678 O O . LEU A 1 88 ? 2.470 1.866 -6.780 1.00 96.19 88 LEU A O 1
ATOM 682 N N . PHE A 1 89 ? 3.650 1.665 -4.877 1.00 96.94 89 PHE A N 1
ATOM 683 C CA . PHE A 1 89 ? 2.857 2.606 -4.095 1.00 96.94 89 PHE A CA 1
ATOM 684 C C . PHE A 1 89 ? 3.227 4.057 -4.408 1.00 96.94 89 PHE A C 1
ATOM 686 O O . PHE A 1 89 ? 2.343 4.885 -4.632 1.00 96.94 89 PHE A O 1
ATOM 693 N N . SER A 1 90 ? 4.523 4.367 -4.500 1.00 95.00 90 SER A N 1
ATOM 694 C CA . SER A 1 90 ? 4.988 5.732 -4.754 1.00 95.00 90 SER A CA 1
ATOM 695 C C . SER A 1 90 ? 4.670 6.236 -6.160 1.00 95.00 90 SER A C 1
ATOM 697 O O . SER A 1 90 ? 4.489 7.443 -6.339 1.00 95.00 90 SER A O 1
ATOM 699 N N . GLU A 1 91 ? 4.570 5.334 -7.143 1.00 94.44 91 GLU A N 1
ATOM 700 C CA . GLU A 1 91 ? 4.234 5.677 -8.523 1.00 94.44 91 GLU A CA 1
ATOM 701 C C . GLU A 1 91 ? 2.723 5.796 -8.758 1.00 94.44 91 GLU A C 1
ATOM 703 O O . GLU A 1 91 ? 2.290 6.673 -9.508 1.00 94.44 91 GLU A O 1
ATOM 708 N N . THR A 1 92 ? 1.909 4.946 -8.118 1.00 96.38 92 THR A N 1
ATOM 709 C CA . THR A 1 92 ? 0.443 4.925 -8.311 1.00 96.38 92 THR A CA 1
ATOM 710 C C . THR A 1 92 ? -0.316 5.829 -7.345 1.00 96.38 92 THR A C 1
ATOM 712 O O . THR A 1 92 ? -1.428 6.254 -7.650 1.00 96.38 92 THR A O 1
ATOM 715 N N . GLY A 1 93 ? 0.264 6.130 -6.181 1.00 96.25 93 GLY A N 1
ATOM 716 C CA . GLY A 1 93 ? -0.426 6.799 -5.078 1.00 96.25 93 GLY A CA 1
ATOM 717 C C . GLY A 1 93 ? -1.448 5.922 -4.352 1.00 96.25 93 GLY A C 1
ATOM 718 O O . GLY A 1 93 ? -2.256 6.438 -3.583 1.00 96.25 93 GLY A O 1
ATOM 719 N N . ILE A 1 94 ? -1.443 4.608 -4.589 1.00 98.00 94 ILE A N 1
ATOM 720 C CA . ILE A 1 94 ? -2.271 3.661 -3.842 1.00 98.00 94 ILE A CA 1
ATOM 721 C C . ILE A 1 94 ? -1.563 3.317 -2.533 1.00 98.00 94 ILE A C 1
ATOM 723 O O . ILE A 1 94 ? -0.383 2.975 -2.525 1.00 98.00 94 ILE A O 1
ATOM 727 N N . MET A 1 95 ? -2.292 3.400 -1.423 1.00 97.81 95 MET A N 1
ATOM 728 C CA . MET A 1 95 ? -1.773 3.072 -0.097 1.00 97.81 95 MET A CA 1
ATOM 729 C C . MET A 1 95 ? -1.595 1.554 0.066 1.00 97.81 95 MET A C 1
ATOM 731 O O . MET A 1 95 ? -2.501 0.802 -0.315 1.00 97.81 95 MET A O 1
ATOM 735 N N . PRO A 1 96 ? -0.486 1.076 0.662 1.00 98.38 96 PRO A N 1
ATOM 736 C CA . PRO A 1 96 ? -0.348 -0.332 1.005 1.00 98.38 96 PRO A CA 1
ATOM 737 C C . PRO A 1 96 ? -1.501 -0.788 1.906 1.00 98.38 96 PRO A C 1
ATOM 739 O O . PRO A 1 96 ? -1.873 -0.109 2.866 1.00 98.38 96 PRO A O 1
ATOM 742 N N . ILE A 1 97 ? -2.076 -1.951 1.593 1.00 97.81 97 ILE A N 1
ATOM 743 C CA . ILE A 1 97 ? -3.354 -2.382 2.172 1.00 97.81 97 ILE A CA 1
ATOM 744 C C . ILE A 1 97 ? -3.316 -2.505 3.699 1.00 97.81 97 ILE A C 1
ATOM 746 O O . ILE A 1 97 ? -4.310 -2.216 4.358 1.00 97.81 97 ILE A O 1
ATOM 750 N N . ARG A 1 98 ? -2.157 -2.854 4.265 1.00 96.81 98 ARG A N 1
ATOM 751 C CA . ARG A 1 98 ? -1.935 -2.940 5.712 1.00 96.81 98 ARG A CA 1
ATOM 752 C C . ARG A 1 98 ? -2.203 -1.611 6.425 1.00 96.81 98 ARG A C 1
ATOM 754 O O . ARG A 1 98 ? -2.930 -1.591 7.410 1.00 96.81 98 ARG A O 1
ATOM 761 N N . TYR A 1 99 ? -1.669 -0.506 5.902 1.00 98.06 99 TYR A N 1
ATOM 762 C CA . TYR A 1 99 ? -1.897 0.833 6.458 1.00 98.06 99 TYR A CA 1
ATOM 763 C C . TYR A 1 99 ? -3.339 1.293 6.222 1.00 98.06 99 TYR A C 1
ATOM 765 O O . TYR A 1 99 ? -3.984 1.839 7.113 1.00 98.06 99 TYR A O 1
ATOM 773 N N . ARG A 1 100 ? -3.892 0.999 5.040 1.00 98.00 100 ARG A N 1
ATOM 774 C CA . ARG A 1 100 ? -5.269 1.373 4.701 1.00 98.00 100 ARG A CA 1
ATOM 775 C C . ARG A 1 100 ? -6.301 0.724 5.624 1.00 98.00 100 ARG A C 1
ATOM 777 O O . ARG A 1 100 ? -7.220 1.400 6.073 1.00 98.00 100 ARG A O 1
ATOM 784 N N . ARG A 1 101 ? -6.152 -0.571 5.912 1.00 97.81 101 ARG A N 1
ATOM 785 C CA . ARG A 1 101 ? -7.082 -1.329 6.763 1.00 97.81 101 ARG A CA 1
ATOM 786 C C . ARG A 1 101 ? -7.072 -0.837 8.209 1.00 97.81 101 ARG A C 1
ATOM 788 O O . ARG A 1 101 ? -8.142 -0.636 8.775 1.00 97.81 101 ARG A O 1
ATOM 795 N N . ILE A 1 102 ? -5.898 -0.555 8.783 1.00 98.00 102 ILE A N 1
ATOM 796 C CA . ILE A 1 102 ? -5.836 -0.009 10.146 1.00 98.00 102 ILE A CA 1
ATOM 797 C C . ILE A 1 102 ? -6.393 1.422 10.216 1.00 98.00 102 ILE A C 1
ATOM 799 O O . ILE A 1 102 ? -7.108 1.738 11.162 1.00 98.00 102 ILE A O 1
ATOM 803 N N . ILE A 1 103 ? -6.184 2.261 9.191 1.00 98.38 103 ILE A N 1
ATOM 804 C CA . ILE A 1 103 ? -6.822 3.588 9.119 1.00 98.38 103 ILE A CA 1
ATOM 805 C C . ILE A 1 103 ? -8.349 3.460 9.090 1.00 98.38 103 ILE A C 1
ATOM 807 O O . ILE A 1 103 ? -9.027 4.199 9.796 1.00 98.38 103 ILE A O 1
ATOM 811 N N . LEU A 1 104 ? -8.907 2.515 8.327 1.00 98.44 104 LEU A N 1
ATOM 812 C CA . LEU A 1 104 ? -10.356 2.281 8.295 1.00 98.44 104 LEU A CA 1
ATOM 813 C C . LEU A 1 104 ? -10.902 1.820 9.657 1.00 98.44 104 LEU A C 1
ATOM 815 O O . LEU A 1 104 ? -11.957 2.291 10.080 1.00 98.44 104 LEU A O 1
ATOM 819 N N . ALA A 1 105 ? -10.167 0.975 10.383 1.00 98.06 105 ALA A N 1
ATOM 820 C CA . ALA A 1 105 ? -10.524 0.603 11.752 1.00 98.06 105 ALA A CA 1
ATOM 821 C C . ALA A 1 105 ? -10.501 1.802 12.718 1.00 98.06 105 ALA A C 1
ATOM 823 O O . ALA A 1 105 ? -11.417 1.962 13.525 1.00 98.06 105 ALA A O 1
ATOM 824 N N . LEU A 1 106 ? -9.510 2.691 12.600 1.00 98.38 106 LEU A N 1
ATOM 825 C CA . LEU A 1 106 ? -9.455 3.934 13.378 1.00 98.38 106 LEU A CA 1
ATOM 826 C C . LEU A 1 106 ? -10.580 4.907 12.990 1.00 98.38 106 LEU A C 1
ATOM 828 O O . LEU A 1 106 ? -11.191 5.533 13.853 1.00 98.38 106 LEU A O 1
ATOM 832 N N . GLN A 1 107 ? -10.932 5.002 11.709 1.00 98.31 107 GLN A N 1
ATOM 833 C CA . GLN A 1 107 ? -12.086 5.789 11.263 1.00 98.31 107 GLN A CA 1
ATOM 834 C C . GLN A 1 107 ? -13.401 5.234 11.819 1.00 98.31 107 GLN A C 1
ATOM 836 O O . GLN A 1 107 ? -14.274 6.010 12.214 1.00 98.31 107 GLN A O 1
ATOM 841 N N . TYR A 1 108 ? -13.533 3.910 11.918 1.00 98.00 108 TYR A N 1
ATOM 842 C CA . TYR A 1 108 ? -14.659 3.285 12.603 1.00 98.00 108 TYR A CA 1
ATOM 843 C C . TYR A 1 108 ? -14.666 3.600 14.106 1.00 98.00 108 TYR A C 1
ATOM 845 O O . TYR A 1 108 ? -15.727 3.919 14.639 1.00 98.00 108 TYR A O 1
ATOM 853 N N . ALA A 1 109 ? -13.505 3.605 14.775 1.00 97.56 109 ALA A N 1
ATOM 854 C CA . ALA A 1 109 ? -13.374 4.052 16.168 1.00 97.56 109 ALA A CA 1
ATOM 855 C C . ALA A 1 109 ? -13.921 5.478 16.351 1.00 97.56 109 ALA A C 1
ATOM 857 O O . ALA A 1 109 ? -14.766 5.732 17.212 1.00 97.56 109 ALA A O 1
ATOM 858 N N . LYS A 1 110 ? -13.498 6.397 15.473 1.00 98.12 110 LYS A N 1
ATOM 859 C CA . LYS A 1 110 ? 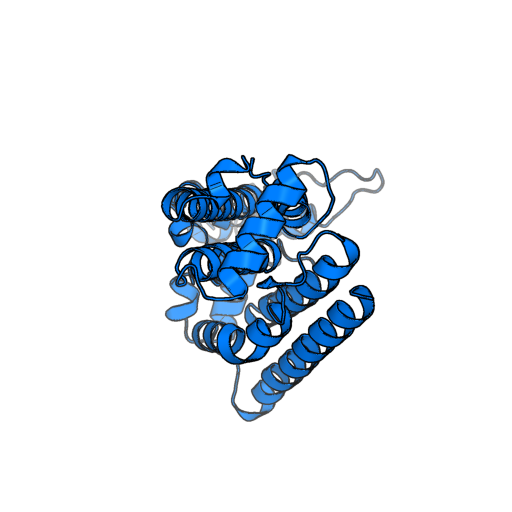-13.959 7.791 15.455 1.00 98.12 110 LYS A CA 1
ATOM 860 C C . LYS A 1 110 ? -15.470 7.879 15.249 1.00 98.12 110 LYS A C 1
ATOM 862 O O . LYS A 1 110 ? -16.145 8.604 15.976 1.00 98.12 110 LYS A O 1
ATOM 867 N N . TYR A 1 111 ? -16.006 7.122 14.291 1.00 97.75 111 TYR A N 1
ATOM 868 C CA . TYR A 1 111 ? -17.446 7.036 14.047 1.00 97.75 111 TYR A CA 1
ATOM 869 C C . TYR A 1 111 ? -18.208 6.520 15.275 1.00 97.75 111 TYR A C 1
ATOM 871 O O . TYR A 1 111 ? -19.229 7.098 15.645 1.00 97.75 111 TYR A O 1
ATOM 879 N N . ALA A 1 112 ? -17.725 5.455 15.917 1.00 97.31 112 ALA A N 1
ATOM 880 C CA . ALA A 1 112 ? -18.350 4.873 17.098 1.00 97.31 112 ALA A CA 1
ATOM 881 C C . ALA A 1 112 ? -18.401 5.878 18.256 1.00 97.31 112 ALA A C 1
ATOM 883 O O . ALA A 1 112 ? -19.446 6.042 18.890 1.00 97.31 112 ALA A O 1
ATOM 884 N N . LEU A 1 113 ? -17.300 6.600 18.479 1.00 96.56 113 LEU A N 1
ATOM 885 C CA . LEU A 1 113 ? -17.190 7.627 19.509 1.00 96.56 113 LEU A CA 1
ATOM 886 C C . LEU A 1 113 ? -18.091 8.842 19.232 1.00 96.56 113 LEU A C 1
ATOM 888 O O . LEU A 1 113 ? -18.639 9.425 20.170 1.00 96.56 113 LEU A O 1
ATOM 892 N N . SER A 1 114 ? -18.294 9.196 17.958 1.00 96.88 114 SER A N 1
ATOM 893 C CA . SER A 1 114 ? -19.124 10.337 17.555 1.00 96.88 114 SER A CA 1
ATOM 894 C C . SER A 1 114 ? -20.633 10.087 17.656 1.00 96.88 114 SER A C 1
ATOM 896 O O . SER A 1 114 ? -21.413 11.013 17.432 1.00 96.88 114 SER A O 1
ATOM 898 N N . GLN A 1 115 ? -21.078 8.857 17.936 1.00 97.94 115 GLN A N 1
ATOM 899 C CA . GLN A 1 115 ? -22.508 8.572 18.084 1.00 97.94 115 GLN A CA 1
ATOM 900 C C . GLN A 1 115 ? -23.078 9.148 19.394 1.00 97.94 115 GLN A C 1
ATOM 902 O O . GLN A 1 115 ? -22.360 9.575 20.303 1.00 97.94 115 GLN A O 1
ATOM 907 N N . GLN A 1 116 ? -24.407 9.143 19.503 1.00 95.94 116 GLN A N 1
ATOM 908 C CA . GLN A 1 116 ? -25.114 9.480 20.741 1.00 95.94 116 GLN A CA 1
ATOM 909 C C . GLN A 1 116 ? -24.847 8.426 21.830 1.00 95.94 116 GLN A C 1
ATOM 911 O O . GLN A 1 116 ? -24.684 7.246 21.526 1.00 95.94 116 GLN A O 1
ATOM 916 N N . ASP A 1 117 ? -24.870 8.818 23.106 1.00 93.19 117 ASP A N 1
ATOM 917 C CA . ASP A 1 117 ? -24.558 7.923 24.244 1.00 93.19 117 ASP A CA 1
ATOM 918 C C . ASP A 1 117 ? -25.566 6.773 24.429 1.00 93.19 117 ASP A C 1
ATOM 920 O O . ASP A 1 117 ? -25.285 5.748 25.058 1.00 93.19 117 ASP A O 1
ATOM 924 N N . SER A 1 118 ? -26.770 6.918 23.877 1.00 94.44 118 SER A N 1
ATOM 925 C CA . SER A 1 118 ? -27.782 5.861 23.828 1.00 94.44 118 SER A CA 1
ATOM 926 C C . SER A 1 118 ? -27.501 4.810 22.750 1.00 94.44 118 SER A C 1
ATOM 928 O O . SER A 1 118 ? -28.060 3.715 22.816 1.00 94.44 118 SER A O 1
ATOM 930 N N . HIS A 1 119 ? -26.645 5.113 21.771 1.00 96.62 119 HIS A N 1
ATOM 931 C CA . HIS A 1 119 ? -26.392 4.248 20.629 1.00 96.62 119 HIS A CA 1
ATOM 932 C C . HIS A 1 119 ? -25.517 3.053 21.025 1.00 96.62 119 HIS A C 1
ATOM 934 O O . HIS A 1 119 ? -24.440 3.218 21.602 1.00 96.62 119 HIS A O 1
ATOM 940 N N . PHE A 1 120 ? -25.944 1.837 20.665 1.00 96.69 120 PHE A N 1
ATOM 941 C CA . PHE A 1 120 ? -25.247 0.605 21.054 1.00 96.69 120 PHE A CA 1
ATOM 942 C C . PHE A 1 120 ? -23.783 0.583 20.617 1.00 96.69 120 PHE A C 1
ATOM 944 O O . PHE A 1 120 ? -22.932 0.199 21.407 1.00 96.69 120 PHE A O 1
ATOM 951 N N . VAL A 1 121 ? -23.473 1.069 19.410 1.00 96.25 121 VAL A N 1
ATOM 952 C CA . VAL A 1 121 ? -22.089 1.104 18.902 1.00 96.25 121 VAL A CA 1
ATOM 953 C C . VAL A 1 121 ? -21.161 1.904 19.823 1.00 96.25 121 VAL A C 1
ATOM 955 O O . VAL A 1 121 ? -20.057 1.445 20.101 1.00 96.25 121 VAL A O 1
ATOM 958 N N . LYS A 1 122 ? -21.610 3.052 20.353 1.00 97.25 122 LYS A N 1
ATOM 959 C CA . LYS A 1 122 ? -20.796 3.856 21.275 1.00 97.25 122 LYS A CA 1
ATOM 960 C C . LYS A 1 122 ? -20.597 3.155 22.608 1.00 97.25 122 LYS A C 1
ATOM 962 O O . LYS A 1 122 ? -19.477 3.107 23.102 1.00 97.25 122 LYS A O 1
ATOM 967 N N . ARG A 1 123 ? -21.662 2.563 23.154 1.00 97.00 123 ARG A N 1
ATOM 968 C CA . ARG A 1 123 ? -21.592 1.801 24.409 1.00 97.00 123 ARG A CA 1
ATOM 969 C C . ARG A 1 123 ? -20.643 0.614 24.287 1.00 97.00 123 ARG A C 1
ATOM 971 O O . ARG A 1 123 ? -19.731 0.485 25.088 1.00 97.00 123 ARG A O 1
ATOM 978 N N . THR A 1 124 ? -20.782 -0.191 23.232 1.00 95.88 124 THR A N 1
ATOM 979 C CA . THR A 1 124 ? -19.893 -1.332 22.970 1.00 95.88 124 THR A CA 1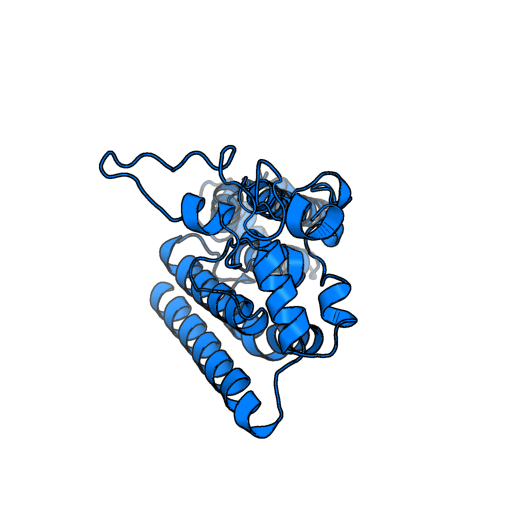
ATOM 980 C C . THR A 1 124 ? -18.445 -0.892 22.758 1.00 95.88 124 THR A C 1
ATOM 982 O O . THR A 1 124 ? -17.528 -1.568 23.215 1.00 95.88 124 THR A O 1
ATOM 985 N N . TYR A 1 125 ? -18.223 0.245 22.097 1.00 96.88 125 TYR A N 1
ATOM 986 C CA . TYR A 1 125 ? -16.891 0.822 21.944 1.00 96.88 125 TYR A CA 1
ATOM 987 C C . TYR A 1 125 ? -16.279 1.237 23.291 1.00 96.88 125 TYR A C 1
ATOM 989 O O . TYR A 1 125 ? -15.157 0.847 23.606 1.00 96.88 125 TYR A O 1
ATOM 997 N N . GLN A 1 126 ? -17.029 1.972 24.115 1.00 96.44 126 GLN A N 1
ATOM 998 C CA . GLN A 1 126 ? -16.601 2.380 25.456 1.00 96.44 126 GLN A CA 1
ATOM 999 C C . GLN A 1 126 ? -16.332 1.168 26.360 1.00 96.44 126 GLN A C 1
ATOM 1001 O O . GLN A 1 126 ? -15.324 1.137 27.069 1.00 96.44 126 GLN A O 1
ATOM 1006 N N . ASP A 1 127 ? -17.174 0.136 26.279 1.00 96.25 127 ASP A N 1
ATOM 1007 C CA . ASP A 1 127 ? -16.968 -1.132 26.978 1.00 96.25 127 ASP A CA 1
ATOM 1008 C C . ASP A 1 127 ? -15.675 -1.818 26.516 1.00 96.25 127 ASP A C 1
ATOM 1010 O O . ASP A 1 127 ? -14.899 -2.288 27.347 1.00 96.25 127 ASP A O 1
ATOM 1014 N N . ALA A 1 128 ? -15.385 -1.832 25.210 1.00 96.50 128 ALA A N 1
ATOM 1015 C CA . ALA A 1 128 ? -14.147 -2.401 24.677 1.00 96.50 128 ALA A CA 1
ATOM 1016 C C . ALA A 1 128 ? -12.894 -1.665 25.188 1.00 96.50 128 ALA A C 1
ATOM 1018 O O . ALA A 1 128 ? -11.905 -2.313 25.539 1.00 96.50 128 ALA A O 1
ATOM 1019 N N . VAL A 1 129 ? -12.941 -0.331 25.289 1.00 96.88 129 VAL A N 1
ATOM 1020 C CA . VAL A 1 129 ? -11.863 0.480 25.884 1.00 96.88 129 VAL A CA 1
ATOM 1021 C C . VAL A 1 129 ? -11.693 0.164 27.375 1.00 96.88 129 VAL A C 1
ATOM 1023 O O . VAL A 1 129 ? -10.572 -0.053 27.843 1.00 96.88 129 VAL A O 1
ATOM 1026 N N . SER A 1 130 ? -12.796 0.062 28.121 1.00 96.81 130 SER A N 1
ATOM 1027 C CA . SER A 1 130 ? -12.785 -0.297 29.546 1.00 96.81 130 SER A CA 1
ATOM 1028 C C . SER A 1 130 ? -12.202 -1.694 29.790 1.00 96.81 130 SER A C 1
ATOM 1030 O O . SER A 1 130 ? -11.345 -1.871 30.658 1.00 96.81 130 SER A O 1
ATOM 1032 N N . LEU A 1 131 ? -12.604 -2.687 28.991 1.00 96.50 131 LEU A N 1
ATOM 1033 C CA . LEU A 1 131 ? -12.074 -4.052 29.060 1.00 96.50 131 LEU A CA 1
ATOM 1034 C C . LEU A 1 131 ? -10.568 -4.085 28.791 1.00 96.50 131 LEU A C 1
ATOM 1036 O O . LEU A 1 131 ? -9.829 -4.769 29.503 1.00 96.50 131 LEU A O 1
ATOM 1040 N N . PHE A 1 132 ? -10.102 -3.313 27.810 1.00 96.69 132 PHE A N 1
ATOM 1041 C CA . PHE A 1 132 ? -8.680 -3.210 27.511 1.00 96.69 132 PHE A CA 1
ATOM 1042 C C . PHE A 1 132 ? -7.884 -2.614 28.682 1.00 96.69 132 PHE A C 1
ATOM 1044 O O . PHE A 1 132 ? -6.848 -3.164 29.055 1.00 96.69 132 PHE A O 1
ATOM 1051 N N . ARG A 1 133 ? -8.400 -1.568 29.348 1.00 95.44 133 ARG A N 1
ATOM 1052 C CA . ARG A 1 133 ? -7.791 -1.018 30.578 1.00 95.44 133 ARG A CA 1
ATOM 1053 C C . ARG A 1 133 ? -7.698 -2.033 31.715 1.00 95.44 133 ARG A C 1
ATOM 1055 O O . ARG A 1 133 ? -6.768 -1.985 32.512 1.00 95.44 133 ARG A O 1
ATOM 1062 N N . GLN A 1 134 ? -8.631 -2.978 31.772 1.00 96.25 134 GLN A N 1
ATOM 1063 C CA . GLN A 1 134 ? -8.620 -4.086 32.731 1.00 96.25 134 GLN A CA 1
ATOM 1064 C C . GLN A 1 134 ? -7.695 -5.246 32.307 1.00 96.25 134 GLN A C 1
ATOM 1066 O O . GLN A 1 134 ? -7.721 -6.314 32.923 1.00 96.25 134 GLN A O 1
ATOM 1071 N N . GLY A 1 135 ? -6.900 -5.073 31.245 1.00 94.69 135 GLY A N 1
ATOM 1072 C CA . GLY A 1 135 ? -5.974 -6.082 30.732 1.00 94.69 135 GLY A CA 1
ATOM 1073 C C . GLY A 1 135 ? -6.659 -7.238 30.002 1.00 94.69 135 GLY A C 1
ATOM 1074 O O . GLY A 1 135 ? -6.078 -8.317 29.879 1.00 94.69 135 GLY A O 1
ATOM 1075 N N . LYS A 1 136 ? -7.906 -7.059 29.551 1.00 95.44 136 LYS A N 1
ATOM 1076 C CA . LYS A 1 136 ? -8.612 -8.069 28.755 1.00 95.44 136 LYS A CA 1
ATOM 1077 C C . LYS A 1 136 ? -8.257 -7.921 27.279 1.00 95.44 136 LYS A C 1
ATOM 1079 O O . LYS A 1 136 ? -8.115 -6.814 26.766 1.00 95.44 136 LYS A O 1
ATOM 1084 N N . SER A 1 137 ? -8.130 -9.054 26.594 1.00 91.50 137 SER A N 1
ATOM 1085 C CA . SER A 1 137 ? -7.972 -9.079 25.143 1.00 91.50 137 SER A CA 1
ATOM 1086 C C . SER A 1 137 ? -9.260 -8.637 24.449 1.00 91.50 137 SER A C 1
ATOM 1088 O O . SER A 1 137 ? -10.364 -8.832 24.957 1.00 91.50 137 SER A O 1
ATOM 1090 N N . GLY A 1 138 ? -9.115 -8.050 23.266 1.00 94.12 138 GLY A N 1
ATOM 1091 C CA . GLY A 1 138 ? -10.237 -7.592 22.464 1.00 94.12 138 GLY A CA 1
ATOM 1092 C C . GLY A 1 138 ? -9.791 -6.620 21.383 1.00 94.12 138 GLY A C 1
ATOM 1093 O O . GLY A 1 138 ? -8.602 -6.359 21.213 1.00 94.12 138 GLY A O 1
ATOM 1094 N N . TRP A 1 139 ? -10.776 -6.043 20.705 1.00 95.31 139 TRP A N 1
ATOM 1095 C CA . TRP A 1 139 ? -10.586 -5.215 19.516 1.00 95.31 139 TRP A CA 1
ATOM 1096 C C . TRP A 1 139 ? -9.588 -4.054 19.705 1.00 95.31 139 TRP A C 1
ATOM 1098 O O . TRP A 1 139 ? -8.739 -3.829 18.850 1.00 95.31 139 TRP A O 1
ATOM 1108 N N . VAL A 1 140 ? -9.606 -3.369 20.857 1.00 96.56 140 VAL A N 1
ATOM 1109 C CA . VAL A 1 140 ? -8.638 -2.294 21.171 1.00 96.56 140 VAL A CA 1
ATOM 1110 C C . VAL A 1 140 ? -7.204 -2.825 21.294 1.00 96.56 140 VAL A C 1
ATOM 1112 O O . VAL A 1 140 ? -6.265 -2.216 20.781 1.00 96.56 140 VAL A O 1
ATOM 1115 N N . GLY A 1 141 ? -7.025 -3.980 21.940 1.00 96.12 141 GLY A N 1
ATOM 1116 C CA . GLY A 1 141 ? -5.716 -4.626 22.039 1.00 96.12 141 GLY A CA 1
ATOM 1117 C C . GLY A 1 141 ? -5.216 -5.128 20.688 1.00 96.12 141 GLY A C 1
ATOM 1118 O O . GLY A 1 141 ? -4.024 -5.039 20.401 1.00 96.12 141 GLY A O 1
ATOM 1119 N N . ASP A 1 142 ? -6.126 -5.578 19.826 1.00 95.75 142 ASP A N 1
ATOM 1120 C CA . ASP A 1 142 ? -5.801 -5.975 18.460 1.00 95.75 142 ASP A CA 1
ATOM 1121 C C . ASP A 1 142 ? -5.328 -4.776 17.623 1.00 95.75 142 ASP A C 1
ATOM 1123 O O . ASP A 1 142 ? -4.342 -4.903 16.896 1.00 95.75 142 ASP A O 1
ATOM 1127 N N . ILE A 1 143 ? -5.953 -3.598 17.775 1.00 96.94 143 ILE A N 1
ATOM 1128 C CA . ILE A 1 143 ? -5.477 -2.340 17.168 1.00 96.94 143 ILE A CA 1
ATOM 1129 C C . ILE A 1 143 ? -4.071 -2.004 17.664 1.00 96.94 143 ILE A C 1
ATOM 1131 O O . ILE A 1 143 ? -3.184 -1.771 16.842 1.00 96.94 143 ILE A O 1
ATOM 1135 N N . GLN A 1 144 ? -3.834 -2.029 18.981 1.00 96.56 144 GLN A N 1
ATOM 1136 C CA . GLN A 1 144 ? -2.507 -1.750 19.544 1.00 96.56 144 GLN A CA 1
ATOM 1137 C C . GLN A 1 144 ? -1.441 -2.693 18.966 1.00 96.56 144 GLN A C 1
ATOM 1139 O O . GLN A 1 144 ? -0.346 -2.276 18.580 1.00 96.56 144 GLN A O 1
ATOM 1144 N N . ASN A 1 145 ? -1.775 -3.980 18.881 1.00 95.25 145 ASN A N 1
ATOM 1145 C CA . ASN A 1 145 ? -0.894 -5.005 18.347 1.00 95.25 145 ASN A CA 1
ATOM 1146 C C . ASN A 1 145 ? -0.618 -4.775 16.852 1.00 95.25 145 ASN A C 1
ATOM 1148 O O . ASN A 1 145 ? 0.533 -4.817 16.426 1.00 95.25 145 ASN A O 1
ATOM 1152 N N . CYS A 1 146 ? -1.648 -4.453 16.067 1.00 95.88 146 CYS A N 1
ATOM 1153 C CA . CYS A 1 146 ? -1.511 -4.151 14.644 1.00 95.88 146 CYS A CA 1
ATOM 1154 C C . CYS A 1 146 ? -0.596 -2.937 14.405 1.00 95.88 146 CYS A C 1
ATOM 1156 O O . CYS A 1 146 ? 0.351 -3.037 13.625 1.00 95.88 146 CYS A O 1
ATOM 1158 N N . LEU A 1 147 ? -0.810 -1.836 15.136 1.00 97.44 147 LEU A N 1
ATOM 1159 C CA . LEU A 1 147 ? -0.014 -0.605 15.038 1.00 97.44 147 LEU A CA 1
ATOM 1160 C C . LEU A 1 147 ? 1.463 -0.823 15.392 1.00 97.44 147 LEU A C 1
ATOM 1162 O O . LEU A 1 147 ? 2.351 -0.354 14.678 1.00 97.44 147 LEU A O 1
ATOM 1166 N N . SER A 1 148 ? 1.743 -1.591 16.449 1.00 96.31 148 SER A N 1
ATOM 1167 C CA . SER A 1 148 ? 3.122 -1.906 16.857 1.00 96.31 148 SER A CA 1
ATOM 1168 C C . SER A 1 148 ? 3.852 -2.860 15.900 1.00 96.31 148 SER A C 1
ATOM 1170 O O . SER A 1 148 ? 5.079 -2.926 15.918 1.00 96.31 148 SER A O 1
ATOM 1172 N N . ARG A 1 149 ? 3.114 -3.589 15.053 1.00 95.12 149 ARG A N 1
ATOM 1173 C CA . ARG A 1 149 ? 3.643 -4.542 14.061 1.00 95.12 149 ARG A CA 1
ATOM 1174 C C . ARG A 1 149 ? 3.677 -4.003 12.631 1.00 95.12 149 ARG A C 1
ATOM 1176 O O . ARG A 1 149 ? 3.975 -4.761 11.701 1.00 95.12 149 ARG A O 1
ATOM 1183 N N . LEU A 1 150 ? 3.351 -2.729 12.424 1.00 96.50 150 LEU A N 1
ATOM 1184 C CA . LEU A 1 150 ? 3.586 -2.076 11.139 1.00 96.50 150 LEU A CA 1
ATOM 1185 C C . LEU A 1 150 ? 5.095 -2.068 10.818 1.00 96.50 150 LEU A C 1
ATOM 1187 O O . LEU A 1 150 ? 5.905 -2.046 11.747 1.00 96.50 150 LEU A O 1
ATOM 1191 N N . PRO A 1 151 ? 5.492 -2.077 9.528 1.00 95.75 151 PRO A N 1
ATOM 1192 C CA . PRO A 1 151 ? 6.898 -1.953 9.130 1.00 95.75 151 PRO A CA 1
ATOM 1193 C C . PRO A 1 151 ? 7.618 -0.777 9.801 1.00 95.75 151 PRO A C 1
ATOM 1195 O O . PRO A 1 151 ? 8.740 -0.930 10.276 1.00 95.75 151 PRO A O 1
ATOM 1198 N N . VAL A 1 152 ? 6.926 0.360 9.902 1.00 97.38 152 VAL A N 1
ATOM 1199 C CA . VAL A 1 152 ? 7.277 1.478 10.782 1.00 97.38 152 VAL A CA 1
ATOM 1200 C C . VAL A 1 152 ? 6.272 1.473 11.941 1.00 97.38 152 VAL A C 1
ATOM 1202 O O . VAL A 1 152 ? 5.106 1.807 11.711 1.00 97.38 152 VAL A O 1
ATOM 1205 N N . PRO A 1 153 ? 6.667 1.039 13.155 1.00 97.56 153 PRO A N 1
ATOM 1206 C CA . PRO A 1 153 ? 5.751 0.902 14.285 1.00 97.56 153 PRO A CA 1
ATOM 1207 C C . PRO A 1 153 ? 5.140 2.232 14.733 1.00 97.56 153 PRO A C 1
ATOM 1209 O O . PRO A 1 153 ? 5.840 3.238 14.839 1.00 97.56 153 PRO A O 1
ATOM 1212 N N . VAL A 1 154 ? 3.853 2.209 15.084 1.00 97.94 154 VAL A N 1
ATOM 1213 C CA . VAL A 1 154 ? 3.140 3.353 15.672 1.00 97.94 154 VAL A CA 1
ATOM 1214 C C . VAL A 1 154 ? 2.780 3.030 17.118 1.00 97.94 154 VAL A C 1
ATOM 1216 O O . VAL A 1 154 ? 2.127 2.025 17.405 1.00 97.94 154 VAL A O 1
ATOM 1219 N N . ALA A 1 155 ? 3.219 3.880 18.045 1.00 95.69 155 ALA A N 1
ATOM 1220 C CA . ALA A 1 155 ? 2.888 3.734 19.455 1.00 95.69 155 ALA A CA 1
ATOM 1221 C C . ALA A 1 155 ? 1.466 4.245 19.724 1.00 95.69 155 ALA A C 1
ATOM 1223 O O . ALA A 1 155 ? 1.121 5.364 19.357 1.00 95.69 155 ALA A O 1
ATOM 1224 N N . MET A 1 156 ? 0.660 3.441 20.417 1.00 95.00 156 MET A N 1
ATOM 1225 C CA . MET A 1 156 ? -0.706 3.801 20.791 1.00 95.00 156 MET A CA 1
ATOM 1226 C C . MET A 1 156 ? -0.865 3.802 22.309 1.00 95.00 156 MET A C 1
ATOM 1228 O O . MET A 1 156 ? -0.646 2.777 22.962 1.00 95.00 156 MET A O 1
ATOM 1232 N N . GLN A 1 157 ? -1.301 4.945 22.838 1.00 94.00 157 GLN A N 1
ATOM 1233 C CA . GLN A 1 157 ? -1.841 5.070 24.191 1.00 94.00 157 GLN A CA 1
ATOM 1234 C C . GLN A 1 157 ? -3.359 4.879 24.138 1.00 94.00 157 GLN A C 1
ATOM 1236 O O . GLN A 1 157 ? -3.997 5.295 23.170 1.00 94.00 157 GLN A O 1
ATOM 1241 N N . VAL A 1 158 ? -3.946 4.242 25.152 1.00 93.75 158 VAL A N 1
ATOM 1242 C CA . VAL A 1 158 ? -5.392 3.950 25.149 1.00 93.75 158 VAL A CA 1
ATOM 1243 C C . VAL A 1 158 ? -6.225 5.232 25.191 1.00 93.75 158 VAL A C 1
ATOM 1245 O O . VAL A 1 158 ? -7.276 5.297 24.563 1.00 93.75 158 VAL A O 1
ATOM 1248 N N . GLU A 1 159 ? -5.712 6.277 25.839 1.00 95.31 159 GLU A N 1
ATOM 1249 C CA . GLU A 1 159 ? -6.319 7.609 25.930 1.00 95.31 159 GLU A CA 1
ATOM 1250 C C . GLU A 1 159 ? -6.551 8.220 24.545 1.00 95.31 159 GLU A C 1
ATOM 1252 O O . GLU A 1 159 ? -7.521 8.948 24.341 1.00 95.31 159 GLU A O 1
ATOM 1257 N N . SER A 1 160 ? -5.701 7.888 23.564 1.00 94.44 160 SER A N 1
ATOM 1258 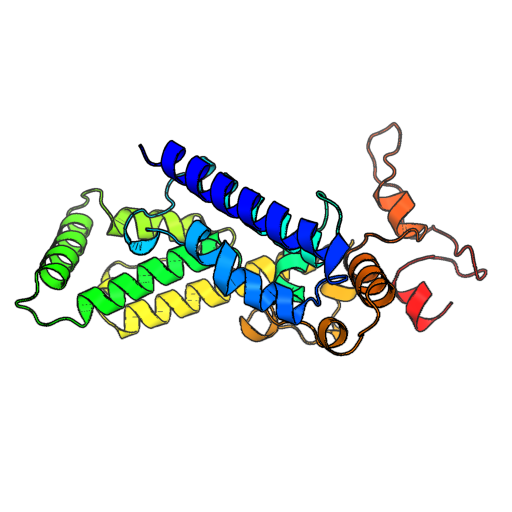C CA . SER A 1 160 ? -5.872 8.349 22.186 1.00 94.44 160 SER A CA 1
ATOM 1259 C C . SER A 1 160 ? -7.165 7.835 21.557 1.00 94.44 160 SER A C 1
ATOM 1261 O O . SER A 1 160 ? -7.685 8.479 20.660 1.00 94.44 160 SER A O 1
ATOM 1263 N N . LEU A 1 161 ? -7.703 6.699 22.009 1.00 95.69 161 LEU A N 1
ATOM 1264 C CA . LEU A 1 161 ? -8.967 6.146 21.517 1.00 95.69 161 LEU A CA 1
ATOM 1265 C C . LEU A 1 161 ? -10.193 6.704 22.261 1.00 95.69 161 LEU A C 1
ATOM 1267 O O . LEU A 1 161 ? -11.328 6.411 21.894 1.00 95.69 161 LEU A O 1
ATOM 1271 N N . GLU A 1 162 ? -10.009 7.516 23.297 1.00 95.38 162 GLU A N 1
ATOM 1272 C CA . GLU A 1 162 ? -11.120 8.075 24.078 1.00 95.38 162 GLU A CA 1
ATOM 1273 C C . GLU A 1 162 ? -11.586 9.445 23.573 1.00 95.38 162 GLU A C 1
ATOM 1275 O O . GLU A 1 162 ? -12.647 9.919 23.980 1.00 95.38 162 GLU A O 1
ATOM 1280 N N . SER A 1 163 ? -10.827 10.070 22.669 1.00 96.69 163 SER A N 1
ATOM 1281 C CA . SER A 1 163 ? -11.137 11.369 22.070 1.00 96.69 163 SER A CA 1
ATOM 1282 C C . SER A 1 163 ? -11.073 11.320 20.546 1.00 96.69 163 SER A C 1
ATOM 1284 O O . SER A 1 163 ? -10.332 10.535 19.955 1.00 96.69 163 SER A O 1
ATOM 1286 N N . ILE A 1 164 ? -11.858 12.179 19.891 1.00 97.19 164 ILE A N 1
ATOM 1287 C CA . ILE A 1 164 ? -11.859 12.273 18.426 1.00 97.19 164 ILE A CA 1
ATOM 1288 C C . ILE A 1 164 ? -10.493 12.769 17.941 1.00 97.19 164 ILE A C 1
ATOM 1290 O O . ILE A 1 164 ? -9.932 12.202 17.006 1.00 97.19 164 ILE A O 1
ATOM 1294 N N . GLU A 1 165 ? -9.937 13.764 18.625 1.00 97.94 165 GLU A N 1
ATOM 1295 C CA . GLU A 1 165 ? -8.646 14.380 18.324 1.00 97.94 165 GLU A CA 1
ATOM 1296 C C . GLU A 1 165 ? -7.492 13.385 18.514 1.00 97.94 165 GLU A C 1
ATOM 1298 O O . GLU A 1 165 ? -6.536 13.367 17.740 1.00 97.94 165 GLU A O 1
ATOM 1303 N N . GLY A 1 166 ? -7.586 12.518 19.528 1.00 97.88 166 GLY A N 1
ATOM 1304 C CA . GLY A 1 166 ? -6.615 11.452 19.760 1.00 97.88 166 GLY A CA 1
ATOM 1305 C C . GLY A 1 166 ? -6.598 10.429 18.624 1.00 97.88 166 GLY A C 1
ATOM 1306 O O . GLY A 1 166 ? -5.521 10.031 18.174 1.00 97.88 166 GLY A O 1
ATOM 1307 N N . ILE A 1 167 ? -7.775 10.051 18.117 1.00 98.25 167 ILE A N 1
ATOM 1308 C CA . ILE A 1 167 ? -7.907 9.120 16.990 1.00 98.25 167 ILE A CA 1
ATOM 1309 C C . ILE A 1 167 ? -7.411 9.771 15.695 1.00 98.25 167 ILE A C 1
ATOM 1311 O O . ILE A 1 167 ? -6.712 9.123 14.920 1.00 98.25 167 ILE A O 1
ATOM 1315 N N . GLU A 1 168 ? -7.738 11.044 15.457 1.00 98.31 168 GLU A N 1
ATOM 1316 C CA . GLU A 1 168 ? -7.244 11.800 14.299 1.00 98.31 168 GLU A CA 1
ATOM 1317 C C . GLU A 1 168 ? -5.717 11.868 14.286 1.00 98.31 168 GLU A C 1
ATOM 1319 O O . GLU A 1 168 ? -5.102 11.514 13.281 1.00 98.31 168 GLU A O 1
ATOM 1324 N N . LYS A 1 169 ? -5.100 12.201 15.423 1.00 98.00 169 LYS A N 1
ATOM 1325 C CA . LYS A 1 169 ? -3.642 12.190 15.559 1.00 98.00 169 LYS A CA 1
ATOM 1326 C C . LYS A 1 169 ? -3.048 10.806 15.291 1.00 98.00 169 LYS A C 1
ATOM 1328 O O . LYS A 1 169 ? -2.028 10.692 14.621 1.00 98.00 169 LYS A O 1
ATOM 1333 N N . LEU A 1 170 ? -3.691 9.744 15.778 1.00 98.12 170 LEU A N 1
ATOM 1334 C CA . LEU A 1 170 ? -3.225 8.381 15.535 1.00 98.12 170 LEU A CA 1
ATOM 1335 C C . LEU A 1 170 ? -3.306 8.005 14.047 1.00 98.12 170 LEU A C 1
ATOM 1337 O O . LEU A 1 170 ? -2.411 7.334 13.541 1.00 98.12 170 LEU A O 1
ATOM 1341 N N . ILE A 1 171 ? -4.341 8.459 13.331 1.00 98.50 171 ILE A N 1
ATOM 1342 C CA . ILE A 1 171 ? -4.438 8.305 11.871 1.00 98.50 171 ILE A CA 1
ATOM 1343 C C . ILE A 1 171 ? -3.288 9.049 11.180 1.00 98.50 171 ILE A C 1
ATOM 1345 O O . ILE A 1 171 ? -2.635 8.461 10.320 1.00 98.50 171 ILE A O 1
ATOM 1349 N N . GLU A 1 172 ? -2.993 10.291 11.575 1.00 97.88 172 GLU A N 1
ATOM 1350 C CA . GLU A 1 172 ? -1.856 11.053 11.034 1.00 97.88 172 GLU A CA 1
ATOM 1351 C C . GLU A 1 172 ? -0.514 10.343 11.274 1.00 97.88 172 GLU A C 1
ATOM 1353 O O . GLU A 1 172 ? 0.328 10.280 10.376 1.00 97.88 172 GLU A O 1
ATOM 1358 N N . ASP A 1 173 ? -0.313 9.766 12.461 1.00 98.00 173 ASP A N 1
ATOM 1359 C CA . ASP A 1 173 ? 0.897 9.010 12.792 1.00 98.00 173 ASP A CA 1
ATOM 1360 C C . ASP A 1 173 ? 1.023 7.741 11.926 1.00 98.00 173 ASP A C 1
ATOM 1362 O O . ASP A 1 173 ? 2.115 7.411 11.457 1.00 98.00 173 ASP A O 1
ATOM 1366 N N . VAL A 1 174 ? -0.092 7.061 11.629 1.00 98.38 174 VAL A N 1
ATOM 1367 C CA . VAL A 1 174 ? -0.124 5.926 10.689 1.00 98.38 174 VAL A CA 1
ATOM 1368 C C . VAL A 1 174 ? 0.175 6.368 9.255 1.00 98.38 174 VAL A C 1
ATOM 1370 O O . VAL A 1 174 ? 0.901 5.674 8.540 1.00 98.38 174 VAL A O 1
ATOM 1373 N N . GLU A 1 175 ? -0.344 7.515 8.817 1.00 98.25 175 GLU A N 1
ATOM 1374 C CA . GLU A 1 175 ? -0.049 8.066 7.492 1.00 98.25 175 GLU A CA 1
ATOM 1375 C C . GLU A 1 175 ? 1.434 8.431 7.342 1.00 98.25 175 GLU A C 1
ATOM 1377 O O . GLU A 1 175 ? 2.045 8.097 6.322 1.00 98.25 175 GLU A O 1
ATOM 1382 N N . LYS A 1 176 ? 2.039 9.038 8.369 1.00 97.81 176 LYS A N 1
ATOM 1383 C CA . LYS A 1 176 ? 3.485 9.310 8.418 1.00 97.81 176 LYS A CA 1
ATOM 1384 C C . LYS A 1 176 ? 4.303 8.023 8.415 1.00 97.81 176 LYS A C 1
ATOM 1386 O O . LYS A 1 176 ? 5.253 7.909 7.647 1.00 97.81 176 LYS A O 1
ATOM 1391 N N . ALA A 1 177 ? 3.906 7.021 9.198 1.00 98.31 177 ALA A N 1
ATOM 1392 C CA . ALA A 1 177 ? 4.562 5.715 9.204 1.00 98.31 177 ALA A CA 1
ATOM 1393 C C . ALA A 1 177 ? 4.499 5.029 7.827 1.00 98.31 177 ALA A C 1
ATOM 1395 O O . ALA A 1 177 ? 5.481 4.437 7.381 1.00 98.31 177 ALA A O 1
ATOM 1396 N N . CYS A 1 178 ? 3.369 5.141 7.122 1.00 98.44 178 CYS A N 1
ATOM 1397 C CA . CYS A 1 178 ? 3.225 4.655 5.751 1.00 98.44 178 CYS A CA 1
ATOM 1398 C C . CYS A 1 178 ? 4.138 5.408 4.774 1.00 98.44 178 CYS A C 1
ATOM 1400 O O . CYS A 1 178 ? 4.750 4.798 3.895 1.00 98.44 178 CYS A O 1
ATOM 1402 N N . ALA A 1 179 ? 4.201 6.735 4.894 1.00 97.19 179 ALA A N 1
ATOM 1403 C CA . ALA A 1 179 ? 5.051 7.571 4.059 1.00 97.19 179 ALA A CA 1
ATOM 1404 C C . ALA A 1 179 ? 6.533 7.227 4.266 1.00 97.19 179 ALA A C 1
ATOM 1406 O O . ALA A 1 179 ? 7.256 7.060 3.285 1.00 97.19 179 ALA A O 1
ATOM 1407 N N . GLN A 1 180 ? 6.952 7.038 5.519 1.00 96.75 180 GLN A N 1
ATOM 1408 C CA . GLN A 1 180 ? 8.305 6.631 5.884 1.00 96.75 180 GLN A CA 1
ATOM 1409 C C . GLN A 1 180 ? 8.658 5.239 5.336 1.00 96.75 180 GLN A C 1
ATOM 1411 O O . GLN A 1 180 ? 9.674 5.107 4.664 1.00 96.75 180 GLN A O 1
ATOM 1416 N N . ASP A 1 181 ? 7.797 4.230 5.518 1.00 97.12 181 ASP A N 1
ATOM 1417 C CA . ASP A 1 181 ? 8.023 2.864 5.003 1.00 97.12 181 ASP A CA 1
ATOM 1418 C C . ASP A 1 181 ? 8.250 2.850 3.482 1.00 97.12 181 ASP A C 1
ATOM 1420 O O . ASP A 1 181 ? 9.218 2.285 2.962 1.00 97.12 181 ASP A O 1
ATOM 1424 N N . VAL A 1 182 ? 7.383 3.545 2.740 1.00 95.88 182 VAL A N 1
ATOM 1425 C CA . VAL A 1 182 ? 7.513 3.636 1.282 1.00 95.88 182 VAL A CA 1
ATOM 1426 C C . VAL A 1 182 ? 8.734 4.469 0.888 1.00 95.88 182 VAL A C 1
ATOM 1428 O O . VAL A 1 182 ? 9.409 4.125 -0.084 1.00 95.88 182 VAL A O 1
ATOM 1431 N N . PHE A 1 183 ? 9.048 5.538 1.622 1.00 94.62 183 PHE A N 1
ATOM 1432 C CA . PHE A 1 183 ? 10.239 6.351 1.383 1.00 94.62 183 PHE A CA 1
ATOM 1433 C C . PHE A 1 183 ? 11.528 5.548 1.562 1.00 94.62 183 PHE A C 1
ATOM 1435 O O . PHE A 1 183 ? 12.353 5.534 0.647 1.00 94.62 183 PHE A O 1
ATOM 1442 N N . ASP A 1 184 ? 11.666 4.820 2.668 1.00 93.56 184 ASP A N 1
ATOM 1443 C CA . ASP A 1 184 ? 12.826 3.976 2.961 1.00 93.56 184 ASP A CA 1
ATOM 1444 C C . ASP A 1 184 ? 12.990 2.878 1.911 1.00 93.56 184 ASP A C 1
ATOM 1446 O O . ASP A 1 184 ? 14.090 2.636 1.408 1.00 93.56 184 ASP A O 1
ATOM 1450 N N . GLY A 1 185 ? 11.882 2.272 1.477 1.00 92.38 185 GLY A N 1
ATOM 1451 C CA . GLY A 1 185 ? 11.904 1.286 0.403 1.00 92.38 185 GLY A CA 1
ATOM 1452 C C . GLY A 1 185 ? 12.344 1.840 -0.963 1.00 92.38 185 GLY A C 1
ATOM 1453 O O . GLY A 1 185 ? 12.786 1.060 -1.811 1.00 92.38 185 GLY A O 1
ATOM 1454 N N . MET A 1 186 ? 12.257 3.157 -1.197 1.00 90.75 186 MET A N 1
ATOM 1455 C CA . MET A 1 186 ? 12.785 3.811 -2.406 1.00 90.75 186 MET A CA 1
ATOM 1456 C C . MET A 1 186 ? 14.285 4.118 -2.326 1.00 90.75 186 MET A C 1
ATOM 1458 O O . MET A 1 186 ? 14.906 4.294 -3.376 1.00 90.75 186 MET A O 1
ATOM 1462 N N . GLN A 1 187 ? 14.885 4.127 -1.130 1.00 88.94 187 GLN A N 1
ATOM 1463 C CA . GLN A 1 187 ? 16.320 4.390 -0.923 1.00 88.94 187 GLN A CA 1
ATOM 1464 C C . GLN A 1 187 ? 17.222 3.209 -1.327 1.00 88.94 187 GLN A C 1
ATOM 1466 O O . GLN A 1 187 ? 18.409 3.165 -1.007 1.00 88.94 187 GLN A O 1
ATOM 1471 N N . SER A 1 188 ? 16.678 2.225 -2.049 1.00 84.06 188 SER A N 1
ATOM 1472 C CA . SER A 1 188 ? 17.462 1.130 -2.607 1.00 84.06 188 SER A CA 1
ATOM 1473 C C . SER A 1 188 ? 18.471 1.648 -3.632 1.00 84.06 188 SER A C 1
ATOM 1475 O O . SER A 1 188 ? 18.142 2.457 -4.499 1.00 84.06 188 SER A O 1
ATOM 1477 N N . THR A 1 189 ? 19.677 1.074 -3.626 1.00 79.38 189 THR A N 1
ATOM 1478 C CA . THR A 1 189 ? 20.699 1.310 -4.662 1.00 79.38 189 THR A CA 1
ATOM 1479 C C . THR A 1 189 ? 20.219 0.960 -6.070 1.00 79.38 189 THR A C 1
ATOM 1481 O O . THR A 1 189 ? 20.788 1.435 -7.047 1.00 79.38 189 THR A O 1
ATOM 1484 N N . LYS A 1 190 ? 19.165 0.144 -6.181 1.00 81.50 190 LYS A N 1
ATOM 1485 C CA . LYS A 1 190 ? 18.527 -0.231 -7.445 1.00 81.50 190 LYS A CA 1
ATOM 1486 C C . LYS A 1 190 ? 17.628 0.853 -8.025 1.00 81.50 190 LYS A C 1
ATOM 1488 O O . LYS A 1 190 ? 17.281 0.792 -9.192 1.00 81.50 190 LYS A O 1
ATOM 1493 N N . THR A 1 191 ? 17.209 1.826 -7.223 1.00 84.25 191 THR A N 1
ATOM 1494 C CA . THR A 1 191 ? 16.221 2.828 -7.634 1.00 84.25 191 THR A CA 1
ATOM 1495 C C . THR A 1 191 ? 16.747 4.246 -7.457 1.00 84.25 191 THR A C 1
ATOM 1497 O O . THR A 1 191 ? 16.089 5.065 -6.806 1.00 84.25 191 THR A O 1
ATOM 1500 N N . PRO A 1 192 ? 17.902 4.587 -8.067 1.00 85.06 192 PRO A N 1
ATOM 1501 C CA . PRO A 1 192 ? 18.495 5.917 -7.930 1.00 85.06 192 PRO A CA 1
ATOM 1502 C C . PRO A 1 192 ? 17.563 7.022 -8.449 1.00 85.06 192 PRO A C 1
ATOM 1504 O O . PRO A 1 192 ? 17.593 8.148 -7.962 1.00 85.06 192 PRO A O 1
ATOM 1507 N N . LEU A 1 193 ? 16.677 6.690 -9.393 1.00 86.88 193 LEU A N 1
ATOM 1508 C CA . LEU A 1 193 ? 15.685 7.609 -9.952 1.00 86.88 193 LEU A CA 1
ATOM 1509 C C . LEU A 1 193 ? 14.406 7.746 -9.109 1.00 86.88 193 LEU A C 1
ATOM 1511 O O . LEU A 1 193 ? 13.660 8.706 -9.311 1.00 86.88 193 LEU A O 1
ATOM 1515 N N . LEU A 1 194 ? 14.133 6.819 -8.178 1.00 85.19 194 LEU A N 1
ATOM 1516 C CA . LEU A 1 194 ? 12.990 6.924 -7.256 1.00 85.19 194 LEU A CA 1
ATOM 1517 C C . LEU A 1 194 ? 13.375 7.605 -5.945 1.00 85.19 194 LEU A C 1
ATOM 1519 O O . LEU A 1 194 ? 12.629 8.463 -5.479 1.00 85.19 194 LEU A O 1
ATOM 1523 N N . GLY A 1 195 ? 14.507 7.207 -5.360 1.00 78.06 195 GLY A N 1
ATOM 1524 C CA . GLY A 1 195 ? 14.996 7.718 -4.076 1.00 78.06 195 GLY A CA 1
ATOM 1525 C C . GLY A 1 195 ? 15.906 8.942 -4.190 1.00 78.06 195 GLY A C 1
ATOM 1526 O O . GLY A 1 195 ? 16.255 9.530 -3.172 1.00 78.06 195 GLY A O 1
ATOM 1527 N N . GLY A 1 196 ? 16.300 9.333 -5.406 1.00 69.19 196 GLY A N 1
ATOM 1528 C CA . GLY A 1 196 ? 17.280 10.393 -5.624 1.00 69.19 196 GLY A CA 1
ATOM 1529 C C . GLY A 1 196 ? 16.860 11.763 -5.062 1.00 69.19 196 GLY A C 1
ATOM 1530 O O . GLY A 1 196 ? 15.672 12.107 -5.080 1.00 69.19 196 GLY A O 1
ATOM 1531 N N . PRO A 1 197 ? 17.833 12.599 -4.644 1.00 67.00 197 PRO A N 1
ATOM 1532 C CA . PRO A 1 197 ? 17.581 13.893 -3.993 1.00 67.00 197 PRO A CA 1
ATOM 1533 C C . PRO A 1 197 ? 16.751 14.854 -4.860 1.00 67.00 197 PRO A C 1
ATOM 1535 O O . PRO A 1 197 ? 16.022 15.703 -4.353 1.00 67.00 197 PRO A O 1
ATOM 1538 N N . ASN A 1 198 ? 16.794 14.675 -6.181 1.00 67.19 198 ASN A N 1
ATOM 1539 C CA . ASN A 1 198 ? 16.134 15.541 -7.155 1.00 67.19 198 ASN A CA 1
ATOM 1540 C C . ASN A 1 198 ? 14.615 15.327 -7.254 1.00 67.19 198 ASN A C 1
ATOM 1542 O O . ASN A 1 198 ? 13.934 16.094 -7.934 1.00 67.19 198 ASN A O 1
ATOM 1546 N N . ARG A 1 199 ? 14.055 14.294 -6.608 1.00 76.38 199 ARG A N 1
ATOM 1547 C CA . ARG A 1 199 ? 12.617 13.989 -6.701 1.00 76.38 199 ARG A CA 1
ATOM 1548 C C . ARG A 1 199 ? 11.754 14.854 -5.778 1.00 76.38 199 ARG A C 1
ATOM 1550 O O . ARG A 1 199 ? 10.537 14.886 -5.960 1.00 76.38 199 ARG A O 1
ATOM 1557 N N . GLY A 1 200 ? 12.367 15.547 -4.811 1.00 79.06 200 GLY A N 1
ATOM 1558 C CA . GLY A 1 200 ? 11.671 16.430 -3.866 1.00 79.06 200 GLY A CA 1
ATOM 1559 C C . GLY A 1 200 ? 10.624 15.709 -3.010 1.00 79.06 200 GLY A C 1
ATOM 1560 O O . GLY A 1 200 ? 9.643 16.322 -2.594 1.00 79.06 200 GLY A O 1
ATOM 1561 N N . ILE A 1 201 ? 10.792 14.399 -2.805 1.00 86.38 201 ILE A N 1
ATOM 1562 C CA . ILE A 1 201 ? 9.895 13.588 -1.982 1.00 86.38 201 ILE A CA 1
ATOM 1563 C C . ILE A 1 201 ? 10.319 13.733 -0.523 1.00 86.38 201 ILE A C 1
ATOM 1565 O O . ILE A 1 201 ? 11.500 13.610 -0.210 1.00 86.38 201 ILE A O 1
ATOM 1569 N N . SER A 1 202 ? 9.346 13.958 0.355 1.00 89.31 202 SER A N 1
ATOM 1570 C CA . SER A 1 202 ? 9.549 14.026 1.801 1.00 89.31 202 SER A CA 1
ATOM 1571 C C . SER A 1 202 ? 8.647 13.006 2.498 1.00 89.31 202 SER A C 1
ATOM 1573 O O . SER A 1 202 ? 7.452 12.984 2.189 1.00 89.31 202 SER A O 1
ATOM 1575 N N . PRO A 1 203 ? 9.173 12.191 3.432 1.00 90.81 203 PRO A N 1
ATOM 1576 C CA . PRO A 1 203 ? 8.362 11.260 4.215 1.00 90.81 203 PRO A CA 1
ATOM 1577 C C . PRO A 1 203 ? 7.427 11.960 5.215 1.00 90.81 203 PRO A C 1
ATOM 1579 O O . PRO A 1 203 ? 6.504 11.331 5.716 1.00 90.81 203 PRO A O 1
ATOM 1582 N N . GLU A 1 204 ? 7.586 13.267 5.452 1.00 89.44 204 GLU A N 1
ATOM 1583 C CA . GLU A 1 204 ? 6.723 14.044 6.360 1.00 89.44 204 GLU A CA 1
ATOM 1584 C C . GLU A 1 204 ? 5.277 14.193 5.859 1.00 89.44 204 GLU A C 1
ATOM 1586 O O . GLU A 1 204 ? 4.375 14.539 6.619 1.00 89.44 204 GLU A O 1
ATOM 1591 N N . SER A 1 205 ? 5.042 13.964 4.563 1.00 90.31 205 SER A N 1
ATOM 1592 C CA . SER A 1 205 ? 3.718 14.056 3.952 1.00 90.31 205 SER A CA 1
ATOM 1593 C C . SER A 1 205 ? 3.440 12.834 3.095 1.00 90.31 205 SER A C 1
ATOM 1595 O O . SER A 1 205 ? 4.116 12.574 2.094 1.00 90.31 205 SER A O 1
ATOM 1597 N N . ILE A 1 206 ? 2.355 12.133 3.424 1.00 93.38 206 ILE A N 1
ATOM 1598 C CA . ILE A 1 206 ? 1.910 10.974 2.655 1.00 93.38 206 ILE A CA 1
ATOM 1599 C C . ILE A 1 206 ? 1.612 11.325 1.195 1.00 93.38 206 ILE A C 1
ATOM 1601 O O . ILE A 1 206 ? 1.937 10.543 0.312 1.00 93.38 206 ILE A O 1
ATOM 1605 N N . GLN A 1 207 ? 1.099 12.522 0.899 1.00 92.50 207 GLN A N 1
ATOM 1606 C CA . GLN A 1 207 ? 0.818 12.973 -0.471 1.00 92.50 207 GLN A CA 1
ATOM 1607 C C . GLN A 1 207 ? 2.092 13.287 -1.274 1.00 92.50 207 GLN A C 1
ATOM 1609 O O . GLN A 1 207 ? 2.049 13.348 -2.506 1.00 92.50 207 GLN A O 1
ATOM 1614 N N . SER A 1 208 ? 3.228 13.500 -0.604 1.00 91.38 208 SER A N 1
ATOM 1615 C CA . SER A 1 208 ? 4.532 13.644 -1.260 1.00 91.38 208 SER A CA 1
ATOM 1616 C C . SER A 1 208 ? 5.061 12.286 -1.743 1.00 91.38 208 SER A C 1
ATOM 1618 O O . SER A 1 208 ? 5.561 12.147 -2.871 1.00 91.38 208 SER A O 1
ATOM 1620 N N . VAL A 1 209 ? 4.883 11.254 -0.913 1.00 93.62 209 VAL A N 1
ATOM 1621 C CA . VAL A 1 209 ? 5.350 9.885 -1.173 1.00 93.62 209 VAL A CA 1
ATOM 1622 C C . VAL A 1 209 ? 4.378 9.108 -2.064 1.00 93.62 209 VAL A C 1
ATOM 1624 O O . VAL A 1 209 ? 4.786 8.558 -3.087 1.00 93.62 209 VAL A O 1
ATOM 1627 N N . LEU A 1 210 ? 3.093 9.098 -1.716 1.00 94.94 210 LEU A N 1
ATOM 1628 C CA . LEU A 1 210 ? 2.018 8.391 -2.403 1.00 94.94 210 LEU A CA 1
ATOM 1629 C C . LEU A 1 210 ? 1.251 9.340 -3.317 1.00 94.94 210 LEU A C 1
ATOM 1631 O O . LEU A 1 210 ? 0.244 9.943 -2.947 1.00 94.94 210 LEU A O 1
ATOM 1635 N N . ARG A 1 211 ? 1.714 9.443 -4.561 1.00 92.50 211 ARG A N 1
ATOM 1636 C CA . ARG A 1 211 ? 1.038 10.239 -5.580 1.00 92.50 211 ARG A CA 1
ATOM 1637 C C . ARG A 1 211 ? 1.193 9.606 -6.944 1.00 92.50 211 ARG A C 1
ATOM 1639 O O . ARG A 1 211 ? 2.311 9.316 -7.353 1.00 92.50 211 ARG A O 1
ATOM 1646 N N . LEU A 1 212 ? 0.089 9.528 -7.687 1.00 94.50 212 LEU A N 1
ATOM 1647 C CA . LEU A 1 212 ? 0.135 9.166 -9.098 1.00 94.50 212 LEU A CA 1
ATOM 1648 C C . LEU A 1 212 ? 1.092 10.102 -9.850 1.00 94.50 212 LEU A C 1
ATOM 1650 O O . LEU A 1 212 ? 0.852 11.314 -9.953 1.00 94.50 212 LEU A O 1
ATOM 1654 N N . ARG A 1 213 ? 2.203 9.552 -10.345 1.00 92.31 213 ARG A N 1
ATOM 1655 C CA . ARG A 1 213 ? 3.287 10.362 -10.908 1.00 92.31 213 ARG A CA 1
ATOM 1656 C C . ARG A 1 213 ? 2.891 10.945 -12.255 1.00 92.31 213 ARG A C 1
ATOM 1658 O O . ARG A 1 213 ? 2.210 10.326 -13.065 1.00 92.31 213 ARG A O 1
ATOM 1665 N N . LYS A 1 214 ? 3.339 12.180 -12.500 1.00 91.56 214 LYS A N 1
ATOM 1666 C CA . LYS A 1 214 ? 2.916 12.988 -13.653 1.00 91.56 214 LYS A CA 1
ATOM 1667 C C . LYS A 1 214 ? 3.140 12.275 -14.989 1.00 91.56 214 LYS A C 1
ATOM 1669 O O . LYS A 1 214 ? 2.258 12.318 -15.840 1.00 91.56 214 LYS A O 1
ATOM 1674 N N . TYR A 1 215 ? 4.276 11.599 -15.171 1.00 92.69 215 TYR A N 1
ATOM 1675 C CA . TYR A 1 215 ? 4.573 10.929 -16.441 1.00 92.69 215 TYR A CA 1
ATOM 1676 C C . TYR A 1 215 ? 3.564 9.813 -16.763 1.00 92.69 215 TYR A C 1
ATOM 1678 O O . TYR A 1 215 ? 3.204 9.662 -17.923 1.00 92.69 215 TYR A O 1
ATOM 1686 N N . LEU A 1 216 ? 3.012 9.127 -15.754 1.00 94.81 216 LEU A N 1
ATOM 1687 C CA . LEU A 1 216 ? 1.960 8.111 -15.923 1.00 94.81 216 LEU A CA 1
ATOM 1688 C C . LEU A 1 216 ? 0.618 8.698 -16.378 1.00 94.81 216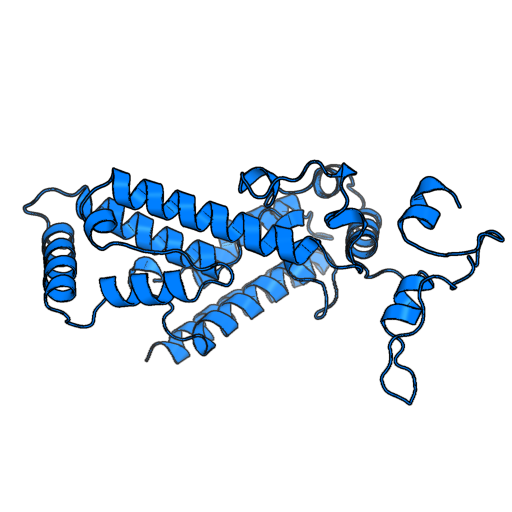 LEU A C 1
ATOM 1690 O O . LEU A 1 216 ? -0.277 7.959 -16.776 1.00 94.81 216 LEU A O 1
ATOM 1694 N N . ARG A 1 217 ? 0.470 10.025 -16.308 1.00 93.00 217 ARG A N 1
ATOM 1695 C CA . ARG A 1 217 ? -0.716 10.758 -16.757 1.00 93.00 217 ARG A CA 1
ATOM 1696 C C . ARG A 1 217 ? -0.518 11.415 -18.122 1.00 93.00 217 ARG A C 1
ATOM 1698 O O . ARG A 1 217 ? -1.473 11.524 -18.879 1.00 93.00 217 ARG A O 1
ATOM 1705 N N . PHE A 1 218 ? 0.699 11.876 -18.418 1.00 93.06 218 PHE A N 1
ATOM 1706 C CA . PHE A 1 218 ? 1.003 12.627 -19.642 1.00 93.06 218 PHE A CA 1
ATOM 1707 C C . PHE A 1 218 ? 1.544 11.761 -20.782 1.00 93.06 218 PHE A C 1
ATOM 1709 O O . PHE A 1 218 ? 1.338 12.095 -21.946 1.00 93.06 218 PHE A O 1
ATOM 1716 N N . VAL A 1 219 ? 2.229 10.656 -20.479 1.00 93.38 219 VAL A N 1
ATOM 1717 C CA . VAL A 1 219 ? 2.724 9.731 -21.503 1.00 93.38 219 VAL A CA 1
ATOM 1718 C C . VAL A 1 219 ? 1.581 8.799 -21.892 1.00 93.38 219 VAL A C 1
ATOM 1720 O O . VAL A 1 219 ? 1.266 7.854 -21.178 1.00 93.38 219 VAL A O 1
ATOM 1723 N N . THR A 1 220 ? 0.937 9.085 -23.022 1.00 89.50 220 THR A N 1
ATOM 1724 C CA . THR A 1 220 ? -0.277 8.380 -23.466 1.00 89.50 220 THR A CA 1
ATOM 1725 C C . THR A 1 220 ? 0.009 7.035 -24.128 1.00 89.50 220 THR A C 1
ATOM 1727 O O . THR A 1 220 ? -0.830 6.140 -24.075 1.00 89.50 220 THR A O 1
ATOM 1730 N N . ILE A 1 221 ? 1.189 6.866 -24.733 1.00 93.62 221 ILE A N 1
ATOM 1731 C CA . ILE A 1 221 ? 1.555 5.640 -25.452 1.00 93.62 221 ILE A CA 1
ATOM 1732 C C . ILE A 1 221 ? 1.888 4.530 -24.442 1.00 93.62 221 ILE A C 1
ATOM 1734 O O . ILE A 1 221 ? 2.871 4.673 -23.703 1.00 93.62 221 ILE A O 1
ATOM 1738 N N . PRO A 1 222 ? 1.153 3.396 -24.442 1.00 92.56 222 PRO A N 1
ATOM 1739 C CA . PRO A 1 222 ? 1.347 2.327 -23.466 1.00 92.56 222 PRO A CA 1
ATOM 1740 C C . PRO A 1 222 ? 2.759 1.769 -23.374 1.00 92.56 222 PRO A C 1
ATOM 1742 O O . PRO A 1 222 ? 3.285 1.576 -22.280 1.00 92.56 222 PRO A O 1
ATOM 1745 N N . ALA A 1 223 ? 3.400 1.556 -24.521 1.00 93.69 223 ALA A N 1
ATOM 1746 C CA . ALA A 1 223 ? 4.771 1.068 -24.566 1.00 93.69 223 ALA A CA 1
ATOM 1747 C C . ALA A 1 223 ? 5.754 2.032 -23.877 1.00 93.69 223 ALA A C 1
ATOM 1749 O O . ALA A 1 223 ? 6.669 1.586 -23.192 1.00 93.69 223 ALA A O 1
ATOM 1750 N N . HIS A 1 224 ? 5.546 3.345 -24.010 1.00 94.69 224 HIS A N 1
ATOM 1751 C CA . HIS A 1 224 ? 6.474 4.351 -23.498 1.00 94.69 224 HIS A CA 1
ATOM 1752 C C . HIS A 1 224 ? 6.373 4.496 -21.982 1.00 94.69 224 HIS A C 1
ATOM 1754 O O . HIS A 1 224 ? 7.396 4.479 -21.303 1.00 94.69 224 HIS A O 1
ATOM 1760 N N . TRP A 1 225 ? 5.162 4.601 -21.420 1.00 93.88 225 TRP A N 1
ATOM 1761 C CA . TRP A 1 225 ? 5.046 4.710 -19.964 1.00 93.88 225 TRP A CA 1
ATOM 1762 C C . TRP A 1 225 ? 5.422 3.403 -19.262 1.00 93.88 225 TRP A C 1
ATOM 1764 O O . TRP A 1 225 ? 5.993 3.464 -18.176 1.00 93.88 225 TRP A O 1
ATOM 1774 N N . LYS A 1 226 ? 5.188 2.232 -19.880 1.00 94.38 226 LYS A N 1
ATOM 1775 C CA . LYS A 1 226 ? 5.685 0.943 -19.365 1.00 94.38 226 LYS A CA 1
ATOM 1776 C C . LYS A 1 226 ? 7.208 0.909 -19.353 1.00 94.38 226 LYS A C 1
ATOM 1778 O O . LYS A 1 226 ? 7.786 0.591 -18.320 1.00 94.38 226 LYS A O 1
ATOM 1783 N N . ALA A 1 227 ? 7.849 1.304 -20.455 1.00 93.62 227 ALA A N 1
ATOM 1784 C CA . ALA A 1 227 ? 9.304 1.381 -20.533 1.00 93.62 227 ALA A CA 1
ATOM 1785 C C . ALA A 1 227 ? 9.881 2.348 -19.488 1.00 93.62 227 ALA A C 1
ATOM 1787 O O . ALA A 1 227 ? 10.846 2.002 -18.817 1.00 93.62 227 ALA A O 1
ATOM 1788 N N . LEU A 1 228 ? 9.262 3.517 -19.284 1.00 93.06 228 LEU A N 1
ATOM 1789 C CA . LEU A 1 228 ? 9.675 4.466 -18.245 1.00 93.06 228 LEU A CA 1
ATOM 1790 C C . LEU A 1 228 ? 9.513 3.886 -16.837 1.00 93.06 228 LEU A C 1
ATOM 1792 O O . LEU A 1 228 ? 10.443 3.976 -16.043 1.00 93.06 228 LEU A O 1
ATOM 1796 N N . SER A 1 229 ? 8.372 3.259 -16.534 1.00 93.69 229 SER A N 1
ATOM 1797 C CA . SER A 1 229 ? 8.150 2.590 -15.247 1.00 93.69 229 SER A CA 1
ATOM 1798 C C . SER A 1 229 ? 9.178 1.491 -15.008 1.00 93.69 229 SER A C 1
ATOM 1800 O O . SER A 1 229 ? 9.778 1.433 -13.941 1.00 93.69 229 SER A O 1
ATOM 1802 N N . GLN A 1 230 ? 9.445 0.648 -16.003 1.00 92.94 230 GLN A N 1
ATOM 1803 C CA . GLN A 1 230 ? 10.481 -0.381 -15.913 1.00 92.94 230 GLN A CA 1
ATOM 1804 C C . GLN A 1 230 ? 11.869 0.238 -15.719 1.00 92.94 230 GLN A C 1
ATOM 1806 O O . GLN A 1 230 ? 12.644 -0.228 -14.890 1.00 92.94 230 GLN A O 1
ATOM 1811 N N . PHE A 1 231 ? 12.170 1.330 -16.418 1.00 92.00 231 PHE A N 1
ATOM 1812 C CA . PHE A 1 231 ? 13.446 2.024 -16.308 1.00 92.00 231 PHE A CA 1
ATOM 1813 C C . PHE A 1 231 ? 13.689 2.590 -14.904 1.00 92.00 231 PHE A C 1
ATOM 1815 O O . PHE A 1 231 ? 14.712 2.306 -14.294 1.00 92.00 231 PHE A O 1
ATOM 1822 N N . ILE A 1 232 ? 12.733 3.327 -14.335 1.00 90.19 232 ILE A N 1
ATOM 1823 C CA . ILE A 1 232 ? 12.910 3.929 -13.002 1.00 90.19 232 ILE A CA 1
ATOM 1824 C C . ILE A 1 232 ? 12.880 2.895 -11.866 1.00 90.19 232 ILE A C 1
ATOM 1826 O O . ILE A 1 232 ? 13.340 3.188 -10.765 1.00 90.19 232 ILE A O 1
ATOM 1830 N N . THR A 1 233 ? 12.331 1.701 -12.113 1.00 89.69 233 THR A N 1
ATOM 1831 C CA . THR A 1 233 ? 12.175 0.634 -11.109 1.00 89.69 233 THR A CA 1
ATOM 1832 C C . THR A 1 233 ? 13.208 -0.488 -11.221 1.00 89.69 233 THR A C 1
ATOM 1834 O O . THR A 1 233 ? 13.013 -1.546 -10.620 1.00 89.69 233 THR A O 1
ATOM 1837 N N . ALA A 1 234 ? 14.323 -0.257 -11.926 1.00 88.19 234 ALA A N 1
ATOM 1838 C CA . ALA A 1 234 ? 15.410 -1.231 -12.077 1.00 88.19 234 ALA A CA 1
ATOM 1839 C C . ALA A 1 234 ? 15.037 -2.473 -12.923 1.00 88.19 234 ALA A C 1
ATOM 1841 O O . ALA A 1 234 ? 15.634 -3.546 -12.812 1.00 88.19 234 ALA A O 1
ATOM 1842 N N . GLU A 1 235 ? 14.028 -2.360 -13.789 1.00 88.12 235 GLU A N 1
ATOM 1843 C CA . GLU A 1 235 ? 13.549 -3.423 -14.684 1.00 88.12 235 GLU A CA 1
ATOM 1844 C C . GLU A 1 235 ? 13.983 -3.236 -16.145 1.00 88.12 235 GLU A C 1
ATOM 1846 O O . GLU A 1 235 ? 13.360 -3.751 -17.069 1.00 88.12 235 GLU A O 1
ATOM 1851 N N . HIS A 1 236 ? 15.094 -2.543 -16.367 1.00 89.38 236 HIS A N 1
ATOM 1852 C CA . HIS A 1 236 ? 15.679 -2.323 -17.688 1.00 89.38 236 HIS A CA 1
ATOM 1853 C C . HIS A 1 236 ? 16.865 -3.263 -17.965 1.00 89.38 236 HIS A C 1
ATOM 1855 O O . HIS A 1 236 ? 17.349 -3.986 -17.093 1.00 89.38 236 HIS A O 1
ATOM 1861 N N . GLY A 1 237 ? 17.328 -3.260 -19.217 1.00 88.25 237 GLY A N 1
ATOM 1862 C CA . GLY A 1 237 ? 18.438 -4.085 -19.705 1.00 88.25 237 GLY A CA 1
ATOM 1863 C C . GLY A 1 237 ? 19.793 -3.374 -19.739 1.00 88.25 237 GLY A C 1
ATOM 1864 O O . GLY A 1 237 ? 20.643 -3.760 -20.543 1.00 88.25 237 GLY A O 1
ATOM 1865 N N . LEU A 1 238 ? 19.987 -2.316 -18.939 1.00 90.06 238 LEU A N 1
ATOM 1866 C CA . LEU A 1 238 ? 21.307 -1.676 -18.835 1.00 90.06 238 LEU A CA 1
ATOM 1867 C C . LEU A 1 238 ? 22.269 -2.607 -18.100 1.00 90.06 238 LEU A C 1
ATOM 1869 O O . LEU A 1 238 ? 21.859 -3.413 -17.261 1.00 90.06 238 LEU A O 1
ATOM 1873 N N . ARG A 1 239 ? 23.560 -2.480 -18.396 1.00 86.88 239 ARG A N 1
ATOM 1874 C CA . ARG A 1 239 ? 24.586 -3.374 -17.852 1.00 86.88 239 ARG A CA 1
ATOM 1875 C C . ARG A 1 239 ? 24.671 -3.339 -16.324 1.00 86.88 239 ARG A C 1
ATOM 1877 O O . ARG A 1 239 ? 24.844 -4.401 -15.734 1.00 86.88 239 ARG A O 1
ATOM 1884 N N . VAL A 1 240 ? 24.430 -2.187 -15.684 1.00 88.12 240 VAL A N 1
ATOM 1885 C CA . VAL A 1 240 ? 24.332 -2.104 -14.214 1.00 88.12 240 VAL A CA 1
ATOM 1886 C C . VAL A 1 240 ? 23.290 -3.071 -13.637 1.00 88.12 240 VAL A C 1
ATOM 1888 O O . VAL A 1 240 ? 23.548 -3.724 -12.629 1.00 88.12 240 VAL A O 1
ATOM 1891 N N . GLU A 1 241 ? 22.138 -3.231 -14.294 1.00 87.25 241 GLU A N 1
ATOM 1892 C CA . GLU A 1 241 ? 21.066 -4.114 -13.824 1.00 87.25 241 GLU A CA 1
ATOM 1893 C C . GLU A 1 241 ? 21.342 -5.585 -14.115 1.00 87.25 241 GLU A C 1
ATOM 1895 O O . GLU A 1 241 ? 20.996 -6.453 -13.313 1.00 87.25 241 GLU A O 1
ATOM 1900 N N . ILE A 1 242 ? 22.003 -5.878 -15.235 1.00 85.38 242 ILE A N 1
ATOM 1901 C CA . ILE A 1 242 ? 22.468 -7.235 -15.538 1.00 85.38 242 ILE A CA 1
ATOM 1902 C C . ILE A 1 242 ? 23.434 -7.690 -14.436 1.00 85.38 242 ILE A C 1
ATOM 1904 O O . ILE A 1 242 ? 23.229 -8.747 -13.843 1.00 85.38 242 ILE A O 1
ATOM 1908 N N . GLU A 1 243 ? 24.412 -6.857 -14.080 1.00 83.38 243 GLU A N 1
ATOM 1909 C CA . GLU A 1 243 ? 25.392 -7.167 -13.033 1.00 83.38 243 GLU A CA 1
ATOM 1910 C C . GLU A 1 243 ? 24.778 -7.208 -11.623 1.00 83.38 243 GLU A C 1
ATOM 1912 O O . GLU A 1 243 ? 25.115 -8.091 -10.837 1.00 83.38 243 GLU A O 1
ATOM 1917 N N . ARG A 1 244 ? 23.799 -6.345 -11.303 1.00 82.00 244 ARG A N 1
ATOM 1918 C CA . ARG A 1 244 ? 23.036 -6.421 -10.034 1.00 82.00 244 ARG A CA 1
ATOM 1919 C C . ARG A 1 244 ? 22.261 -7.734 -9.878 1.00 82.00 244 ARG A C 1
ATOM 1921 O O . ARG A 1 244 ? 21.939 -8.127 -8.752 1.00 82.00 244 ARG A O 1
ATOM 1928 N N . ARG A 1 245 ? 21.901 -8.390 -10.986 1.00 79.81 245 ARG A N 1
ATOM 1929 C CA . ARG A 1 245 ? 21.194 -9.684 -11.003 1.00 79.81 245 ARG A CA 1
ATOM 1930 C C . ARG A 1 245 ? 22.159 -10.865 -11.053 1.00 79.81 245 ARG A C 1
ATOM 1932 O O . ARG A 1 245 ? 21.810 -11.938 -10.557 1.00 79.81 245 ARG A O 1
ATOM 1939 N N . SER A 1 246 ? 23.349 -10.665 -11.607 1.00 77.94 246 SER A N 1
ATOM 1940 C CA . SER A 1 246 ? 24.425 -11.646 -11.613 1.00 77.94 246 SER A CA 1
ATOM 1941 C C . SER A 1 246 ? 24.943 -11.888 -10.197 1.00 77.94 246 SER A C 1
ATOM 1943 O O . SER A 1 246 ? 25.354 -10.974 -9.484 1.00 77.94 246 SER A O 1
ATOM 1945 N N . ARG A 1 247 ? 24.950 -13.157 -9.788 1.00 72.62 247 ARG A N 1
ATOM 1946 C CA . ARG A 1 247 ? 25.714 -13.602 -8.623 1.00 72.62 247 ARG A CA 1
ATOM 1947 C C . ARG A 1 247 ? 26.968 -14.296 -9.110 1.00 72.62 247 ARG A C 1
ATOM 1949 O O . ARG A 1 247 ? 26.902 -15.130 -10.013 1.00 72.62 247 ARG A O 1
ATOM 1956 N N . ARG A 1 248 ? 28.100 -13.961 -8.504 1.00 71.25 248 ARG A N 1
ATOM 1957 C CA . ARG A 1 248 ? 29.342 -14.706 -8.707 1.00 71.25 248 ARG A CA 1
ATOM 1958 C C . ARG A 1 248 ? 29.228 -16.083 -8.049 1.00 71.25 248 ARG A C 1
ATOM 1960 O O . ARG A 1 248 ? 28.366 -16.302 -7.197 1.00 71.25 248 ARG A O 1
ATOM 1967 N N . GLY A 1 249 ? 30.096 -17.014 -8.445 1.00 70.25 249 GLY A N 1
ATOM 1968 C CA . GLY A 1 249 ? 30.112 -18.377 -7.893 1.00 70.25 249 GLY A CA 1
ATOM 1969 C C . GLY A 1 249 ? 30.339 -18.434 -6.374 1.00 70.25 249 GLY A C 1
ATOM 1970 O O . GLY A 1 249 ? 29.938 -19.399 -5.737 1.00 70.25 249 GLY A O 1
ATOM 1971 N N . ASP A 1 250 ? 30.913 -17.378 -5.792 1.00 76.69 250 ASP A N 1
ATOM 1972 C CA . ASP A 1 250 ? 31.115 -17.181 -4.350 1.00 76.69 250 ASP A CA 1
ATOM 1973 C C . ASP A 1 250 ? 29.913 -16.520 -3.636 1.00 76.69 250 ASP A C 1
ATOM 1975 O O . ASP A 1 250 ? 29.955 -16.268 -2.434 1.00 76.69 250 ASP A O 1
ATOM 1979 N N . GLY A 1 251 ? 28.832 -16.226 -4.365 1.00 70.56 251 GLY A N 1
ATOM 1980 C CA . GLY A 1 251 ? 27.627 -15.583 -3.847 1.00 70.56 251 GLY A CA 1
ATOM 1981 C C . GLY A 1 251 ? 27.698 -14.057 -3.737 1.00 70.56 251 GLY A C 1
ATOM 1982 O O . GLY A 1 251 ? 26.685 -13.451 -3.372 1.00 70.56 251 GLY A O 1
ATOM 1983 N N . THR A 1 252 ? 28.830 -13.429 -4.077 1.00 74.12 252 THR A N 1
ATOM 1984 C CA . THR A 1 252 ? 28.986 -11.967 -4.047 1.00 74.12 252 THR A CA 1
ATOM 1985 C C . THR A 1 252 ? 28.297 -11.292 -5.237 1.00 74.12 252 THR A C 1
ATOM 1987 O O . THR A 1 252 ? 28.139 -11.872 -6.319 1.00 74.12 252 THR A O 1
ATOM 1990 N N . SER A 1 253 ? 27.843 -10.051 -5.031 1.00 69.00 253 SER A N 1
ATOM 1991 C CA . SER A 1 253 ? 27.310 -9.204 -6.100 1.00 69.00 253 SER A CA 1
ATOM 1992 C C . SER A 1 253 ? 28.442 -8.676 -6.975 1.00 69.00 253 SER A C 1
ATOM 1994 O O . SER A 1 253 ? 29.498 -8.291 -6.468 1.00 69.00 253 SER A O 1
ATOM 1996 N N . ALA A 1 254 ? 28.221 -8.620 -8.286 1.00 70.25 254 ALA A N 1
ATOM 1997 C CA . ALA A 1 254 ? 29.176 -8.003 -9.193 1.00 70.25 254 ALA A CA 1
ATOM 1998 C C . ALA A 1 254 ? 29.345 -6.498 -8.905 1.00 70.25 254 ALA A C 1
ATOM 2000 O O . ALA A 1 254 ? 28.423 -5.828 -8.437 1.00 70.25 254 ALA A O 1
ATOM 2001 N N . ASN A 1 255 ? 30.547 -5.972 -9.172 1.00 74.81 255 ASN A N 1
ATOM 2002 C CA . ASN A 1 255 ? 30.857 -4.560 -8.965 1.00 74.81 255 ASN A CA 1
ATOM 2003 C C . ASN A 1 255 ? 30.231 -3.704 -10.078 1.00 74.81 255 ASN A C 1
ATOM 2005 O O . ASN A 1 255 ? 30.729 -3.667 -11.207 1.00 74.81 255 ASN A O 1
ATOM 2009 N N . THR A 1 256 ? 29.164 -2.987 -9.734 1.00 75.94 256 THR A N 1
ATOM 2010 C CA . THR A 1 256 ? 28.410 -2.117 -10.642 1.00 75.94 256 THR A CA 1
ATOM 2011 C C . THR A 1 256 ? 29.206 -0.922 -11.156 1.00 75.94 256 THR A C 1
ATOM 2013 O O . THR A 1 256 ? 28.947 -0.462 -12.266 1.00 75.94 256 THR A O 1
ATOM 2016 N N . ASP A 1 257 ? 30.226 -0.477 -10.423 1.00 76.56 257 ASP A N 1
ATOM 2017 C CA . ASP A 1 257 ? 30.979 0.752 -10.721 1.00 76.56 257 ASP A CA 1
ATOM 2018 C C . ASP A 1 257 ? 32.023 0.558 -11.830 1.00 76.56 257 ASP A C 1
ATOM 2020 O O . ASP A 1 257 ? 32.758 1.472 -12.192 1.00 76.56 257 ASP A O 1
ATOM 2024 N N . THR A 1 258 ? 32.096 -0.651 -12.390 1.00 78.50 258 THR A N 1
ATOM 2025 C CA . THR A 1 258 ? 33.029 -1.019 -13.469 1.00 78.50 258 THR A CA 1
ATOM 2026 C C . THR A 1 258 ? 32.314 -1.405 -14.768 1.00 78.50 258 THR A C 1
ATOM 2028 O O . THR A 1 258 ? 32.929 -1.880 -15.729 1.00 78.50 258 THR A O 1
ATOM 2031 N N . CYS A 1 259 ? 30.994 -1.214 -14.813 1.00 80.62 259 CYS A N 1
ATOM 2032 C CA . CYS A 1 259 ? 30.151 -1.607 -15.933 1.00 80.62 259 CYS A CA 1
ATOM 2033 C C . CYS A 1 259 ? 30.273 -0.632 -17.106 1.00 80.62 259 CYS A C 1
ATOM 2035 O O . CYS A 1 259 ? 29.366 0.162 -17.291 1.00 80.62 259 CYS A O 1
ATOM 2037 N N . ARG A 1 260 ? 31.337 -0.690 -17.917 1.00 87.88 260 ARG A N 1
ATOM 2038 C CA . ARG A 1 260 ? 31.499 0.218 -19.075 1.00 87.88 260 ARG A CA 1
ATOM 2039 C C . ARG A 1 260 ? 30.243 0.328 -19.946 1.00 87.88 260 ARG A C 1
ATOM 2041 O O . ARG A 1 260 ? 29.619 -0.695 -20.251 1.00 87.88 260 ARG A O 1
ATOM 2048 N N . CYS A 1 261 ? 29.929 1.547 -20.375 1.00 90.50 261 CYS A N 1
ATOM 2049 C CA . CYS A 1 261 ? 28.818 1.802 -21.282 1.00 90.50 261 CYS A CA 1
ATOM 2050 C C . CYS A 1 261 ? 29.029 1.114 -22.633 1.00 90.50 261 CYS A C 1
ATOM 2052 O O . CYS A 1 261 ? 30.138 1.013 -23.151 1.00 90.50 261 CYS A O 1
ATOM 2054 N N . ARG A 1 262 ? 27.946 0.522 -23.150 1.00 90.31 262 ARG A N 1
ATOM 2055 C CA . ARG A 1 262 ? 27.918 -0.150 -24.457 1.00 90.31 262 ARG A CA 1
ATOM 2056 C C . ARG A 1 262 ? 27.715 0.815 -25.623 1.00 90.31 262 ARG A C 1
ATOM 2058 O O . ARG A 1 262 ? 27.946 0.418 -26.759 1.00 90.31 262 ARG A O 1
ATOM 2065 N N . TYR A 1 263 ? 27.240 2.027 -25.348 1.00 88.44 263 TYR A N 1
ATOM 2066 C CA . TYR A 1 263 ? 26.849 3.012 -26.360 1.00 88.44 263 TYR A CA 1
ATOM 2067 C C . TYR A 1 263 ? 27.857 4.155 -26.489 1.00 88.44 263 TYR A C 1
ATOM 2069 O O . TYR A 1 263 ? 28.081 4.645 -27.591 1.00 88.44 263 TYR A O 1
ATOM 2077 N N . CYS A 1 264 ? 28.507 4.529 -25.389 1.00 87.38 264 CYS A N 1
ATOM 2078 C CA . CYS A 1 264 ? 29.643 5.440 -25.380 1.00 87.38 264 CYS A CA 1
ATOM 2079 C C . CYS A 1 264 ? 30.765 4.856 -24.508 1.00 87.38 264 CYS A C 1
ATOM 2081 O O . CYS A 1 264 ? 30.521 3.994 -23.668 1.00 87.38 264 CYS A O 1
ATOM 2083 N N . ASP A 1 265 ? 32.003 5.317 -24.675 1.00 85.38 265 ASP A N 1
ATOM 2084 C CA . ASP A 1 265 ? 33.170 4.813 -23.926 1.00 85.38 265 ASP A CA 1
ATOM 2085 C C . ASP A 1 265 ? 33.194 5.238 -22.438 1.00 85.38 265 ASP A C 1
ATOM 2087 O O . ASP A 1 265 ? 34.234 5.187 -21.773 1.00 85.38 265 ASP A O 1
ATOM 2091 N N . ALA A 1 266 ? 32.052 5.660 -21.889 1.00 88.38 266 ALA A N 1
ATOM 2092 C CA . ALA A 1 266 ? 31.915 6.047 -20.495 1.00 88.38 266 ALA A CA 1
ATOM 2093 C C . ALA A 1 266 ? 32.205 4.869 -19.542 1.00 88.38 266 ALA A C 1
ATOM 2095 O O . ALA A 1 266 ? 31.909 3.701 -19.842 1.00 88.38 266 ALA A O 1
ATOM 2096 N N . PRO A 1 267 ? 32.758 5.153 -18.349 1.00 86.94 267 PRO A N 1
ATOM 2097 C CA . PRO A 1 267 ? 33.202 4.116 -17.425 1.00 86.94 267 PRO A CA 1
ATOM 2098 C C . PRO A 1 267 ? 32.054 3.286 -16.829 1.00 86.94 267 PRO A C 1
ATOM 2100 O O . PRO A 1 267 ? 32.294 2.136 -16.459 1.00 86.94 267 PRO A O 1
ATOM 2103 N N . VAL A 1 268 ? 30.829 3.830 -16.754 1.00 88.62 268 VAL A N 1
ATOM 2104 C CA . VAL A 1 268 ? 29.676 3.176 -16.111 1.00 88.62 268 VAL A CA 1
ATOM 2105 C C . VAL A 1 268 ? 28.381 3.362 -16.914 1.00 88.62 268 VAL A C 1
ATOM 2107 O O . VAL A 1 268 ? 27.976 4.477 -17.208 1.00 88.62 268 VAL A O 1
ATOM 2110 N N . GLU A 1 269 ? 27.688 2.259 -17.202 1.00 90.75 269 GLU A N 1
ATOM 2111 C CA . GLU A 1 269 ? 26.365 2.179 -17.826 1.00 90.75 269 GLU A CA 1
ATOM 2112 C C . GLU A 1 269 ? 25.270 2.079 -16.760 1.00 90.75 269 GLU A C 1
ATOM 2114 O O . GLU A 1 269 ? 24.766 0.990 -16.463 1.00 90.75 269 GLU A O 1
ATOM 2119 N N . ASN A 1 270 ? 24.903 3.209 -16.165 1.00 89.19 270 ASN A N 1
ATOM 2120 C CA . ASN A 1 270 ? 23.817 3.279 -15.191 1.00 89.19 270 ASN A CA 1
ATOM 2121 C C . ASN A 1 270 ? 22.645 4.136 -15.690 1.00 89.19 270 ASN A C 1
ATOM 2123 O O . ASN A 1 270 ? 22.669 4.684 -16.790 1.00 89.19 270 ASN A O 1
ATOM 2127 N N . GLU A 1 271 ? 21.591 4.209 -14.886 1.00 89.81 271 GLU A N 1
ATOM 2128 C CA . GLU A 1 271 ? 20.334 4.873 -15.221 1.00 89.81 271 GLU A CA 1
ATOM 2129 C C . GLU A 1 271 ? 20.504 6.381 -15.429 1.00 89.81 271 GLU A C 1
ATOM 2131 O O . GLU A 1 271 ? 19.891 6.949 -16.331 1.00 89.81 271 GLU A O 1
ATOM 2136 N N . LEU A 1 272 ? 21.339 7.027 -14.607 1.00 88.31 272 LEU A N 1
ATOM 2137 C CA . LEU A 1 272 ? 21.626 8.459 -14.713 1.00 88.31 272 LEU A CA 1
ATOM 2138 C C . LEU A 1 272 ? 22.438 8.756 -15.973 1.00 88.31 272 LEU A C 1
ATOM 2140 O O . LEU A 1 272 ? 22.060 9.627 -16.750 1.00 88.31 272 LEU A O 1
ATOM 2144 N N . HIS A 1 273 ? 23.494 7.979 -16.206 1.00 89.44 273 HIS A N 1
ATOM 2145 C CA . HIS A 1 273 ? 24.330 8.085 -17.391 1.00 89.44 273 HIS A CA 1
ATOM 2146 C C . HIS A 1 273 ? 23.501 7.918 -18.673 1.00 89.44 273 HIS A C 1
ATOM 2148 O O . HIS A 1 273 ? 23.522 8.780 -19.548 1.00 89.44 273 HIS A O 1
ATOM 2154 N N . ALA A 1 274 ? 22.692 6.857 -18.750 1.00 90.06 274 ALA A N 1
ATOM 2155 C CA . ALA A 1 274 ? 21.864 6.573 -19.919 1.00 90.06 274 ALA A CA 1
ATOM 2156 C C . ALA A 1 274 ? 20.808 7.656 -20.214 1.00 90.06 274 ALA A C 1
ATOM 2158 O O . ALA A 1 274 ? 20.421 7.810 -21.369 1.00 90.06 274 ALA A O 1
ATOM 2159 N N . LEU A 1 275 ? 20.319 8.385 -19.202 1.00 88.31 275 LEU A N 1
ATOM 2160 C CA . LEU A 1 275 ? 19.326 9.450 -19.397 1.00 88.31 275 LEU A CA 1
ATOM 2161 C C . LEU A 1 275 ? 19.927 10.833 -19.646 1.00 88.31 275 LEU A C 1
ATOM 2163 O O . LEU A 1 275 ? 19.290 11.638 -20.324 1.00 88.31 275 LEU A O 1
ATOM 2167 N N . PHE A 1 276 ? 21.077 11.141 -19.046 1.00 87.81 276 PHE A N 1
ATOM 2168 C CA . PHE A 1 276 ? 21.556 12.522 -18.939 1.00 87.81 276 PHE A CA 1
ATOM 2169 C C . PHE A 1 276 ? 22.931 12.774 -19.566 1.00 87.81 276 PHE A C 1
ATOM 2171 O O . PHE A 1 276 ? 23.299 13.936 -19.714 1.00 87.81 276 PHE A O 1
ATOM 2178 N N . GLU A 1 277 ? 23.683 11.732 -19.928 1.00 89.19 277 GLU A N 1
ATOM 2179 C CA . GLU A 1 277 ? 25.089 11.876 -20.340 1.00 89.19 277 GLU A CA 1
ATOM 2180 C C . GLU A 1 277 ? 25.479 11.092 -21.601 1.00 89.19 277 GLU A C 1
ATOM 2182 O O . GLU A 1 277 ? 26.420 11.500 -22.279 1.00 89.19 277 GLU A O 1
ATOM 2187 N N . CYS A 1 278 ? 24.827 9.954 -21.865 1.00 85.06 278 CYS A N 1
ATOM 2188 C CA . CYS A 1 278 ? 25.233 8.976 -22.878 1.00 85.06 278 CYS A CA 1
ATOM 2189 C C . CYS A 1 278 ? 25.132 9.470 -24.326 1.00 85.06 278 CYS A C 1
ATOM 2191 O O . CYS A 1 278 ? 24.136 10.145 -24.669 1.00 85.06 278 CYS A O 1
#